Protein AF-A0A840A706-F1 (afdb_monomer_lite)

Organism: NCBI:txid455361

Radius of gyration: 23.24 Å; chains: 1; bounding box: 45×51×56 Å

Sequence (192 aa):
MRRLILDRPPGPARFWLGEAPFRLDAPVAGTLALHLSRPAPLSTLVVGAARLPGALLRAGWVECAASGPVALRAEGAPIALSLDQHGRPALRAWDMPPEPPWQAARILGHGAVVALGAGGARPMLRLAAGEAAWVTLPYLDTLPEPRLRALRGPLPRAALRWGPPHAPAAQGPGPATLWLRAGLACEVVWEG

pLDDT: mean 76.85, std 16.89, range [33.25, 97.0]

Secondary structure (DSSP, 8-state):
-PEEEEEE---S-EEEE-SSPEEE----EEEEEEEESS--TT-EEEETTEEEEGGG--SEEEEEEEESSEEEEEESS-EEEEB-TTSSBPEEEEEPPS--S-------STT-EEEPPSSS---EEEE-TT-EEEEEEEEESS-----EEEEESSPPEEEEEESSTTS----SSEEEEEEEE-SS-EEEEE--

Foldseek 3Di:
DWAWPDFFAFDPDKDKFAADWDWDPDQAAWKKKFAFQAQQQQKWKDKPPDIRHSVQRGGGIGMDTHHDTIIIHIPRGITITGHGPVRHTGMIHIHDDPPPQDPQPADDDAAEEAEREDDQDKHKDKAAAFGKYKYWYPWDQDDDDWAKDWPDDDAWDKDKFADDPPDDGDDGTHTIMMMTTHNHITMMITDD

Structure (mmCIF, N/CA/C/O backbone):
data_AF-A0A840A706-F1
#
_entry.id   AF-A0A840A706-F1
#
loop_
_atom_site.group_PDB
_atom_site.id
_atom_site.type_symbol
_atom_site.label_atom_id
_atom_site.label_alt_id
_atom_site.label_comp_id
_atom_site.label_asym_id
_atom_site.label_entity_id
_atom_site.label_seq_id
_atom_site.pdbx_PDB_ins_code
_atom_site.Cartn_x
_atom_site.Cartn_y
_atom_site.Cartn_z
_atom_site.occupancy
_atom_site.B_iso_or_equiv
_atom_site.auth_seq_id
_atom_site.auth_comp_id
_atom_site.auth_asym_id
_atom_site.auth_atom_id
_atom_site.pdbx_PDB_model_num
ATOM 1 N N . MET A 1 1 ? -9.766 8.266 -7.014 1.00 57.25 1 MET A N 1
ATOM 2 C CA . MET A 1 1 ? -9.513 7.553 -8.287 1.00 57.25 1 MET A CA 1
ATOM 3 C C . MET A 1 1 ? -8.004 7.421 -8.447 1.00 57.25 1 MET A C 1
ATOM 5 O O . MET A 1 1 ? -7.342 8.441 -8.337 1.00 57.25 1 MET A O 1
ATOM 9 N N . ARG A 1 2 ? -7.454 6.204 -8.590 1.00 75.50 2 ARG A N 1
ATOM 10 C CA . ARG A 1 2 ? -5.999 5.986 -8.758 1.00 75.50 2 ARG A CA 1
ATOM 11 C C . ARG A 1 2 ? -5.568 6.459 -10.149 1.00 75.50 2 ARG A C 1
ATOM 13 O O . ARG A 1 2 ? -6.239 6.118 -11.122 1.00 75.50 2 ARG A O 1
ATOM 20 N N . ARG A 1 3 ? -4.487 7.236 -10.252 1.00 83.62 3 ARG A N 1
ATOM 21 C CA . ARG A 1 3 ? -3.968 7.730 -11.538 1.00 83.62 3 ARG A CA 1
ATOM 22 C C . ARG A 1 3 ? -2.801 6.851 -11.962 1.00 83.62 3 ARG A C 1
ATOM 24 O O . ARG A 1 3 ? -1.822 6.748 -11.236 1.00 83.62 3 ARG A O 1
ATOM 31 N N . LEU A 1 4 ? -2.891 6.230 -13.134 1.00 87.75 4 LEU A N 1
ATOM 32 C CA . LEU A 1 4 ? -1.756 5.519 -13.724 1.00 87.75 4 LEU A CA 1
ATOM 33 C C . LEU A 1 4 ? -0.676 6.546 -14.096 1.00 87.75 4 LEU A C 1
ATOM 35 O O . LEU A 1 4 ? -0.958 7.490 -14.835 1.00 87.75 4 LEU A O 1
ATOM 39 N N . ILE A 1 5 ? 0.527 6.383 -13.553 1.00 89.00 5 ILE A N 1
ATOM 40 C CA . ILE A 1 5 ? 1.666 7.295 -13.769 1.00 89.00 5 ILE A CA 1
ATOM 41 C C . ILE A 1 5 ? 2.812 6.638 -14.528 1.00 89.00 5 ILE A C 1
ATOM 43 O O . ILE A 1 5 ? 3.637 7.333 -15.113 1.00 89.00 5 ILE A O 1
ATOM 47 N N . LEU A 1 6 ? 2.854 5.308 -14.548 1.00 89.19 6 LEU A N 1
ATOM 48 C CA . LEU A 1 6 ? 3.817 4.546 -15.324 1.00 89.19 6 LEU A CA 1
ATOM 49 C C . LEU A 1 6 ? 3.156 3.265 -15.818 1.00 89.19 6 LEU A C 1
ATOM 51 O O . LEU A 1 6 ? 2.583 2.523 -15.024 1.00 89.19 6 LEU A O 1
ATOM 55 N N . ASP A 1 7 ? 3.275 2.993 -17.112 1.00 93.69 7 ASP A N 1
ATOM 56 C CA . ASP A 1 7 ? 2.879 1.726 -17.723 1.00 93.69 7 ASP A CA 1
ATOM 57 C C . ASP A 1 7 ? 4.039 1.208 -18.571 1.00 93.69 7 ASP A C 1
ATOM 59 O O . ASP A 1 7 ? 4.479 1.861 -19.517 1.00 93.69 7 ASP A O 1
ATOM 63 N N . ARG A 1 8 ? 4.570 0.048 -18.189 1.00 94.50 8 ARG A N 1
ATOM 64 C CA . ARG A 1 8 ? 5.580 -0.708 -18.930 1.00 94.50 8 ARG A CA 1
ATOM 65 C C . ARG A 1 8 ? 4.955 -2.049 -19.306 1.00 94.50 8 ARG A C 1
ATOM 67 O O . ARG A 1 8 ? 4.904 -2.945 -18.455 1.00 94.50 8 ARG A O 1
ATOM 74 N N . PRO A 1 9 ? 4.441 -2.193 -20.538 1.00 95.56 9 PRO A N 1
ATOM 75 C CA . PRO A 1 9 ? 3.732 -3.397 -20.942 1.00 95.56 9 PRO A CA 1
ATOM 76 C C . PRO A 1 9 ? 4.683 -4.604 -21.024 1.00 95.56 9 PRO A C 1
ATOM 78 O O . PRO A 1 9 ? 5.866 -4.437 -21.332 1.00 95.56 9 PRO A O 1
ATOM 81 N N . PRO A 1 10 ? 4.186 -5.827 -20.769 1.00 96.25 10 PRO A N 1
ATOM 82 C CA . PRO A 1 10 ? 4.990 -7.035 -20.871 1.00 96.25 10 PRO A CA 1
ATOM 83 C C . PRO A 1 10 ? 5.323 -7.358 -22.329 1.00 96.25 10 PRO A C 1
ATOM 85 O O . PRO A 1 10 ? 4.447 -7.422 -23.188 1.00 96.25 10 PRO A O 1
ATOM 88 N N . GLY A 1 11 ? 6.603 -7.596 -22.585 1.00 92.88 11 GLY A N 1
ATOM 89 C CA . GLY A 1 11 ? 7.143 -8.164 -23.811 1.00 92.88 11 GLY A CA 1
ATOM 90 C C . GLY A 1 11 ? 7.497 -9.652 -23.658 1.00 92.88 11 GLY A C 1
ATOM 91 O O . GLY A 1 11 ? 7.197 -10.277 -22.637 1.00 92.88 11 GLY A O 1
ATOM 92 N N . PRO A 1 12 ? 8.147 -10.247 -24.674 1.00 90.44 12 PRO A N 1
ATOM 93 C CA . PRO A 1 12 ? 8.453 -11.680 -24.696 1.00 90.44 12 PRO A CA 1
ATOM 94 C C . PRO A 1 12 ? 9.612 -12.078 -23.766 1.00 90.44 12 PRO A C 1
ATOM 96 O O . PRO A 1 12 ? 9.726 -13.243 -23.379 1.00 90.44 12 PRO A O 1
ATOM 99 N N . ALA A 1 13 ? 10.482 -11.128 -23.413 1.00 94.00 13 ALA A N 1
ATOM 100 C CA . ALA A 1 13 ? 11.655 -11.372 -22.583 1.00 94.00 13 ALA A CA 1
ATOM 101 C C . ALA A 1 13 ? 11.296 -11.507 -21.093 1.00 94.00 13 ALA A C 1
ATOM 103 O O . ALA A 1 13 ? 10.274 -11.003 -20.620 1.00 94.00 13 ALA A O 1
ATOM 104 N N . ARG A 1 14 ? 12.147 -12.212 -20.338 1.00 94.88 14 ARG A N 1
ATOM 105 C CA . ARG A 1 14 ? 11.922 -12.533 -18.921 1.00 94.88 14 ARG A CA 1
ATOM 106 C C . ARG A 1 14 ? 13.167 -12.265 -18.090 1.00 94.88 14 ARG A C 1
ATOM 108 O O . ARG A 1 14 ? 14.284 -12.448 -18.563 1.00 94.88 14 ARG A O 1
ATOM 115 N N . PHE A 1 15 ? 12.948 -11.905 -16.833 1.00 94.06 15 PHE A N 1
ATOM 116 C CA . PHE A 1 15 ? 13.979 -11.708 -15.826 1.00 94.06 15 PHE A CA 1
ATOM 117 C C . PHE A 1 15 ? 13.696 -12.571 -14.599 1.00 94.06 15 PHE A C 1
ATOM 119 O O . PHE A 1 15 ? 12.569 -12.617 -14.102 1.00 94.06 15 PHE A O 1
ATOM 126 N N . TRP A 1 16 ? 14.729 -13.256 -14.114 1.00 96.12 16 TRP A N 1
ATOM 127 C CA . TRP A 1 16 ? 14.658 -14.084 -12.916 1.00 96.12 16 TRP A CA 1
ATOM 128 C C . TRP A 1 16 ? 15.045 -13.262 -11.698 1.00 96.12 16 TRP A C 1
ATOM 130 O O . TRP A 1 16 ? 16.216 -12.961 -11.480 1.00 96.12 16 TRP A O 1
ATOM 140 N N . LEU A 1 17 ? 14.045 -12.917 -10.896 1.00 95.31 17 LEU A N 1
ATOM 141 C CA . LEU A 1 17 ? 14.241 -12.275 -9.610 1.00 95.31 17 LEU A CA 1
ATOM 142 C C . LEU A 1 17 ? 14.611 -13.341 -8.573 1.00 95.31 17 LEU A C 1
ATOM 144 O O . LEU A 1 17 ? 13.841 -14.277 -8.356 1.00 95.31 17 LEU A O 1
ATOM 148 N N . GLY A 1 18 ? 15.776 -13.196 -7.945 1.00 92.25 18 GLY A N 1
ATOM 149 C CA . GLY A 1 18 ? 16.237 -14.035 -6.834 1.00 92.25 18 GLY A CA 1
ATOM 150 C C . GLY A 1 18 ? 16.215 -13.292 -5.497 1.00 92.25 18 GLY A C 1
ATOM 151 O O . GLY A 1 18 ? 15.545 -12.268 -5.360 1.00 92.25 18 GLY A O 1
ATOM 152 N N . GLU A 1 19 ? 16.980 -13.785 -4.522 1.00 89.56 19 GLU A N 1
ATOM 153 C CA . GLU A 1 19 ? 17.050 -13.188 -3.177 1.00 89.56 19 GLU A CA 1
ATOM 154 C C . GLU A 1 19 ? 17.819 -11.862 -3.133 1.00 89.56 19 GLU A C 1
ATOM 156 O O . GLU A 1 19 ? 17.599 -11.044 -2.237 1.00 89.56 19 GLU A O 1
ATOM 161 N N . ALA A 1 20 ? 18.697 -11.627 -4.113 1.00 89.19 20 ALA A N 1
ATOM 162 C CA . ALA A 1 20 ? 19.424 -10.373 -4.235 1.00 89.19 20 ALA A CA 1
ATOM 163 C C . ALA A 1 20 ? 18.454 -9.213 -4.543 1.00 89.19 20 ALA A C 1
ATOM 165 O O . ALA A 1 20 ? 17.653 -9.320 -5.478 1.00 89.19 20 ALA A O 1
ATOM 166 N N . PRO A 1 21 ? 18.519 -8.097 -3.793 1.00 89.25 21 PRO A N 1
ATOM 167 C CA . PRO A 1 21 ? 17.615 -6.976 -3.991 1.00 89.25 21 PRO A CA 1
ATOM 168 C C . PRO A 1 21 ? 17.866 -6.295 -5.340 1.00 89.25 21 PRO A C 1
ATOM 170 O O . PRO A 1 21 ? 18.952 -5.786 -5.613 1.00 89.25 21 PRO A O 1
ATOM 173 N N . PHE A 1 22 ? 16.827 -6.233 -6.164 1.00 90.00 22 PHE A N 1
ATOM 174 C CA . PHE A 1 22 ? 16.798 -5.509 -7.427 1.00 90.00 22 PHE A CA 1
ATOM 175 C C . PHE A 1 22 ? 16.067 -4.178 -7.240 1.00 90.00 22 PHE A C 1
ATOM 177 O O . PHE A 1 22 ? 14.895 -4.155 -6.867 1.00 90.00 22 PHE A O 1
ATOM 184 N N . ARG A 1 23 ? 16.734 -3.050 -7.500 1.00 89.81 23 ARG A N 1
ATOM 185 C CA . ARG A 1 23 ? 16.091 -1.732 -7.416 1.00 89.81 23 ARG A CA 1
ATOM 186 C C . ARG A 1 23 ? 15.211 -1.496 -8.637 1.00 89.81 23 ARG A C 1
ATOM 188 O O . ARG A 1 23 ? 15.690 -1.526 -9.766 1.00 89.81 23 ARG A O 1
ATOM 195 N N . LEU A 1 24 ? 13.934 -1.222 -8.400 1.00 85.12 24 LEU A N 1
ATOM 196 C CA . LEU A 1 24 ? 13.039 -0.725 -9.431 1.00 85.12 24 LEU A CA 1
ATOM 197 C C . LEU A 1 24 ? 13.247 0.770 -9.612 1.00 85.12 24 LEU A C 1
ATOM 199 O O . LEU A 1 24 ? 13.059 1.558 -8.687 1.00 85.12 24 LEU A O 1
ATOM 203 N N . ASP A 1 25 ? 13.546 1.151 -10.843 1.00 81.69 25 ASP A N 1
ATOM 204 C CA . ASP A 1 25 ? 13.430 2.531 -11.284 1.00 81.69 25 ASP A CA 1
ATOM 205 C C . ASP A 1 25 ? 11.961 2.824 -11.624 1.00 81.69 25 ASP A C 1
ATOM 207 O O . ASP A 1 25 ? 11.511 2.612 -12.757 1.00 81.69 25 ASP A O 1
ATOM 211 N N . ALA A 1 26 ? 11.181 3.189 -10.607 1.00 71.62 26 ALA A N 1
ATOM 212 C CA . ALA A 1 26 ? 9.786 3.589 -10.738 1.00 71.62 26 ALA A CA 1
ATOM 213 C C . ALA A 1 26 ? 9.447 4.676 -9.700 1.00 71.62 26 ALA A C 1
ATOM 215 O O . ALA A 1 26 ? 9.747 4.495 -8.517 1.00 71.62 26 ALA A O 1
ATOM 216 N N . PRO A 1 27 ? 8.795 5.781 -10.101 1.00 67.62 27 PRO A N 1
ATOM 217 C CA . PRO A 1 27 ? 8.236 6.738 -9.157 1.00 67.62 27 PRO A CA 1
ATOM 218 C C . PRO A 1 27 ? 6.969 6.116 -8.560 1.00 67.62 27 PRO A C 1
ATOM 220 O O . PRO A 1 27 ? 5.949 6.043 -9.239 1.00 67.62 27 PRO A O 1
ATOM 223 N N . VAL A 1 28 ? 7.029 5.590 -7.333 1.00 63.22 28 VAL A N 1
ATOM 224 C CA . VAL A 1 28 ? 5.869 4.929 -6.712 1.00 63.22 28 VAL A CA 1
ATOM 225 C C . VAL A 1 28 ? 5.421 5.663 -5.453 1.00 63.22 28 VAL A C 1
ATOM 227 O O . VAL A 1 28 ? 6.169 5.779 -4.482 1.00 63.22 28 VAL A O 1
ATOM 230 N N . ALA A 1 29 ? 4.168 6.109 -5.460 1.00 62.59 29 ALA A N 1
ATOM 231 C CA . ALA A 1 29 ? 3.477 6.695 -4.317 1.00 62.59 29 ALA A CA 1
ATOM 232 C C . ALA A 1 29 ? 2.091 6.046 -4.166 1.00 62.59 29 ALA A C 1
ATOM 234 O O . ALA A 1 29 ? 1.053 6.683 -4.320 1.00 62.59 29 ALA A O 1
ATOM 235 N N . GLY A 1 30 ? 2.055 4.731 -3.919 1.00 77.94 30 GLY A N 1
ATOM 236 C CA . GLY A 1 30 ? 0.785 4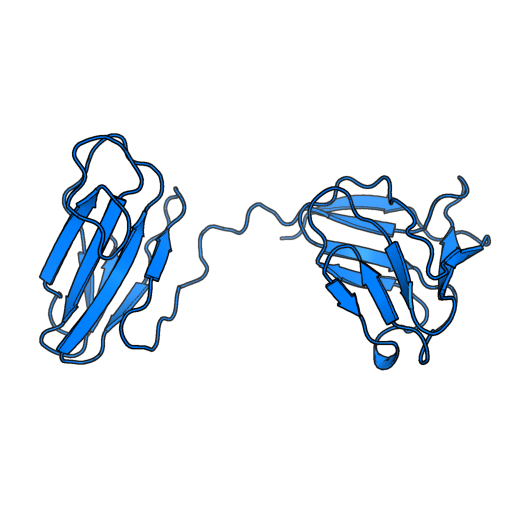.035 -3.745 1.00 77.94 30 GLY A CA 1
ATOM 237 C C . GLY A 1 30 ? 0.802 2.566 -4.125 1.00 77.94 30 GLY A C 1
ATOM 238 O O . GLY A 1 30 ? 1.091 1.695 -3.306 1.00 77.94 30 GLY A O 1
ATOM 239 N N . THR A 1 31 ? 0.394 2.276 -5.360 1.00 87.50 31 THR A N 1
ATOM 240 C CA . THR A 1 31 ? 0.185 0.906 -5.840 1.00 87.50 31 THR A CA 1
ATOM 241 C C . THR A 1 31 ? 1.081 0.622 -7.034 1.00 87.50 31 THR A C 1
ATOM 243 O O . THR A 1 31 ? 1.179 1.420 -7.963 1.00 87.50 31 THR A O 1
ATOM 246 N N . LEU A 1 32 ? 1.702 -0.549 -7.022 1.00 90.06 32 LEU A N 1
ATOM 247 C CA . LEU A 1 32 ? 2.508 -1.094 -8.102 1.00 90.06 32 LEU A CA 1
ATOM 248 C C . LEU A 1 32 ? 1.904 -2.438 -8.521 1.00 90.06 32 LEU A C 1
ATOM 250 O O . LEU A 1 32 ? 1.509 -3.223 -7.668 1.00 90.06 32 LEU A O 1
ATOM 254 N N . ALA A 1 33 ? 1.871 -2.740 -9.812 1.00 93.00 33 ALA A N 1
ATOM 255 C CA . ALA A 1 33 ? 1.658 -4.089 -10.312 1.00 93.00 33 ALA A CA 1
ATOM 256 C C . ALA A 1 33 ? 2.886 -4.552 -11.081 1.00 93.00 33 ALA A C 1
ATOM 258 O O . ALA A 1 33 ? 3.417 -3.812 -11.907 1.00 93.00 33 ALA A O 1
ATOM 259 N N . LEU A 1 34 ? 3.305 -5.789 -10.841 1.00 94.12 34 LEU A N 1
ATOM 260 C CA . LEU A 1 34 ? 4.367 -6.455 -11.587 1.00 94.12 34 LEU A CA 1
ATOM 261 C C . LEU A 1 34 ? 3.762 -7.560 -12.438 1.00 94.12 34 LEU A C 1
ATOM 263 O O . LEU A 1 34 ? 2.876 -8.280 -11.976 1.00 94.12 34 LEU A O 1
ATOM 267 N N . HIS A 1 35 ? 4.234 -7.705 -13.674 1.00 97.00 35 HIS A N 1
ATOM 268 C CA . HIS A 1 35 ? 3.765 -8.781 -14.536 1.00 97.00 35 HIS A CA 1
ATOM 269 C C . HIS A 1 35 ? 4.628 -10.033 -14.366 1.00 97.00 35 HIS A C 1
ATOM 271 O O . HIS A 1 35 ? 5.801 -10.069 -14.752 1.00 97.00 35 HIS A O 1
ATOM 277 N N . LEU A 1 36 ? 4.036 -11.090 -13.822 1.00 96.31 36 LEU A N 1
ATOM 278 C CA . LEU A 1 36 ? 4.663 -12.396 -13.692 1.00 96.31 36 LEU A CA 1
ATOM 279 C C . LEU A 1 36 ? 4.417 -13.200 -14.967 1.00 96.31 36 LEU A C 1
ATOM 281 O O . LEU A 1 36 ? 3.281 -13.408 -15.388 1.00 96.31 36 LEU A O 1
ATOM 285 N N . SER A 1 37 ? 5.495 -13.700 -15.570 1.00 94.56 37 SER A N 1
ATOM 286 C CA . SER A 1 37 ? 5.407 -14.523 -16.787 1.00 94.56 37 SER A CA 1
ATOM 287 C C . SER A 1 37 ? 4.867 -15.933 -16.520 1.00 94.56 37 SER A C 1
ATOM 289 O O . SER A 1 37 ? 4.417 -16.609 -17.444 1.00 94.56 37 SER A O 1
ATOM 291 N N . ARG A 1 38 ? 4.916 -16.388 -15.262 1.00 93.31 38 ARG A N 1
ATOM 292 C CA . ARG A 1 38 ? 4.368 -17.667 -14.797 1.00 93.31 38 ARG A CA 1
ATOM 293 C C . ARG A 1 38 ? 4.006 -17.590 -13.308 1.00 93.31 38 ARG A C 1
ATOM 295 O O . ARG A 1 38 ? 4.549 -16.725 -12.618 1.00 93.31 38 ARG A O 1
ATOM 302 N N . PRO A 1 39 ? 3.154 -18.492 -12.794 1.00 92.44 39 PRO A N 1
ATOM 303 C CA . PRO A 1 39 ? 2.859 -18.556 -11.367 1.00 92.44 39 PRO A CA 1
ATOM 304 C C . PRO A 1 39 ? 4.107 -18.910 -10.544 1.00 92.44 39 PRO A C 1
ATOM 306 O O . PRO A 1 39 ? 4.987 -19.627 -11.025 1.00 92.44 39 PRO A O 1
ATOM 309 N N . ALA A 1 40 ? 4.162 -18.449 -9.295 1.00 93.12 40 ALA A N 1
ATOM 310 C CA . ALA A 1 40 ? 5.263 -18.704 -8.364 1.00 93.12 40 ALA A CA 1
ATOM 311 C C . ALA A 1 40 ? 4.746 -19.114 -6.966 1.00 93.12 40 ALA A C 1
ATOM 313 O O . ALA A 1 40 ? 4.956 -18.394 -5.990 1.00 93.12 40 ALA A O 1
ATOM 314 N N . PRO A 1 41 ? 4.067 -20.274 -6.839 1.00 91.62 41 PRO A N 1
ATOM 315 C CA . PRO A 1 41 ? 3.388 -20.675 -5.602 1.00 91.62 41 PRO A CA 1
ATOM 316 C C . PRO A 1 41 ? 4.330 -20.961 -4.425 1.00 91.62 41 PRO A C 1
ATOM 318 O O . PRO A 1 41 ? 3.894 -20.934 -3.279 1.00 91.62 41 PRO A O 1
ATOM 321 N N . LEU A 1 42 ? 5.609 -21.226 -4.704 1.00 91.25 42 LEU A N 1
ATOM 322 C CA . LEU A 1 42 ? 6.631 -21.552 -3.704 1.00 91.25 42 LEU A CA 1
ATOM 323 C C . LEU A 1 42 ? 7.487 -20.345 -3.295 1.00 91.25 42 LEU A C 1
ATOM 325 O O . LEU A 1 42 ? 8.360 -20.473 -2.442 1.00 91.25 42 LEU A O 1
ATOM 329 N N . SER A 1 43 ? 7.268 -19.187 -3.916 1.00 92.69 43 SER A N 1
ATOM 330 C CA . SER A 1 43 ? 8.065 -17.983 -3.686 1.00 92.69 43 SER A CA 1
ATOM 331 C C . SER A 1 43 ? 7.319 -16.996 -2.798 1.00 92.69 43 SER A C 1
ATOM 333 O O . SER A 1 43 ? 6.095 -16.931 -2.822 1.00 92.69 43 SER A O 1
ATOM 335 N N . THR A 1 44 ? 8.048 -16.151 -2.076 1.00 92.81 44 THR A N 1
ATOM 336 C CA . THR A 1 44 ? 7.495 -14.912 -1.510 1.00 92.81 44 THR A CA 1
ATOM 337 C C . THR A 1 44 ? 8.074 -13.730 -2.269 1.00 92.81 44 THR A C 1
ATOM 339 O O . THR A 1 44 ? 9.292 -13.576 -2.335 1.00 92.81 44 THR A O 1
ATOM 342 N N . LEU A 1 45 ? 7.217 -12.891 -2.849 1.00 93.75 45 LEU A N 1
ATOM 343 C CA . LEU A 1 45 ? 7.653 -11.654 -3.489 1.00 93.75 45 LEU A CA 1
ATOM 344 C C . LEU A 1 45 ? 7.740 -10.558 -2.429 1.00 93.75 45 LEU A C 1
ATOM 346 O O . LEU A 1 45 ? 6.742 -10.219 -1.795 1.00 93.75 45 LEU A O 1
ATOM 350 N N . VAL A 1 46 ? 8.926 -9.996 -2.248 1.00 90.94 46 VAL A N 1
ATOM 351 C CA . VAL A 1 46 ? 9.166 -8.880 -1.335 1.00 90.94 46 VAL A CA 1
ATOM 352 C C . VAL A 1 46 ? 9.293 -7.600 -2.149 1.00 90.94 46 VAL A C 1
ATOM 354 O O . VAL A 1 46 ? 10.100 -7.533 -3.076 1.00 90.94 46 VAL A O 1
ATOM 357 N N . VAL A 1 47 ? 8.495 -6.594 -1.796 1.00 88.44 47 VAL A N 1
ATOM 358 C CA . VAL A 1 47 ? 8.416 -5.285 -2.457 1.00 88.44 47 VAL A CA 1
ATOM 359 C C . VAL A 1 47 ? 8.584 -4.207 -1.389 1.00 88.44 47 VAL A C 1
ATOM 361 O O . VAL A 1 47 ? 7.640 -3.867 -0.677 1.00 88.44 47 VAL A O 1
ATOM 364 N N . GLY A 1 48 ? 9.805 -3.699 -1.215 1.00 84.56 48 GLY A N 1
ATOM 365 C CA . GLY A 1 48 ? 10.134 -2.858 -0.061 1.00 84.56 48 GLY A CA 1
ATOM 366 C C . GLY A 1 48 ? 9.850 -3.594 1.256 1.00 84.56 48 GLY A C 1
ATOM 367 O O . GLY A 1 48 ? 10.450 -4.634 1.522 1.00 84.56 48 GLY A O 1
ATOM 368 N N . ALA A 1 49 ? 8.925 -3.068 2.066 1.00 81.12 49 ALA A N 1
ATOM 369 C CA . ALA A 1 49 ? 8.475 -3.698 3.312 1.00 81.12 49 ALA A CA 1
ATOM 370 C C . ALA A 1 49 ? 7.317 -4.702 3.124 1.00 81.12 49 ALA A C 1
ATOM 372 O O . ALA A 1 49 ? 7.030 -5.489 4.027 1.00 81.12 49 ALA A O 1
ATOM 373 N N . ALA A 1 50 ? 6.639 -4.690 1.971 1.00 84.12 50 ALA A N 1
ATOM 374 C CA . ALA A 1 50 ? 5.518 -5.582 1.699 1.00 84.12 50 ALA A CA 1
ATOM 375 C C . ALA A 1 50 ? 6.006 -6.984 1.315 1.00 84.12 50 ALA A C 1
ATOM 377 O O . ALA A 1 50 ? 6.982 -7.145 0.581 1.00 84.12 50 ALA A O 1
ATOM 378 N N . ARG A 1 51 ? 5.293 -8.009 1.790 1.00 89.31 51 ARG A N 1
ATOM 379 C CA . ARG A 1 51 ? 5.558 -9.422 1.491 1.00 89.31 51 ARG A CA 1
ATOM 380 C C . ARG A 1 51 ? 4.295 -10.051 0.915 1.00 89.31 51 ARG A C 1
ATOM 382 O O . ARG A 1 51 ? 3.267 -10.093 1.586 1.00 89.31 51 ARG A O 1
ATOM 389 N N . LEU A 1 52 ? 4.374 -10.533 -0.319 1.00 90.25 52 LEU A N 1
ATOM 390 C CA . LEU A 1 52 ? 3.290 -11.219 -1.011 1.00 90.25 52 LEU A CA 1
ATOM 391 C C . LEU A 1 52 ? 3.554 -12.731 -1.025 1.00 90.25 52 LEU A C 1
ATOM 393 O O . LEU A 1 52 ? 4.537 -13.166 -1.636 1.00 90.25 52 LEU A O 1
ATOM 397 N N . PRO A 1 53 ? 2.701 -13.541 -0.376 1.00 91.44 53 PRO A N 1
ATOM 398 C CA . PRO A 1 53 ? 2.867 -14.987 -0.353 1.00 91.44 53 PRO A CA 1
ATOM 399 C C . PRO A 1 53 ? 2.602 -15.612 -1.728 1.00 91.44 53 PRO A C 1
ATOM 401 O O . PRO A 1 53 ? 1.730 -15.160 -2.474 1.00 91.44 53 PRO A O 1
ATOM 404 N N . GLY A 1 54 ? 3.298 -16.713 -2.021 1.00 80.38 54 GLY A N 1
ATOM 405 C CA . GLY A 1 54 ? 3.243 -17.427 -3.303 1.00 80.38 54 GLY A CA 1
ATOM 406 C C . GLY A 1 54 ? 1.846 -17.836 -3.758 1.00 80.38 54 GLY A C 1
ATOM 407 O O . GLY A 1 54 ? 1.562 -17.828 -4.953 1.00 80.38 54 GLY A O 1
ATOM 408 N N . ALA A 1 55 ? 0.928 -18.089 -2.821 1.00 83.50 55 ALA A N 1
ATOM 409 C CA . ALA A 1 55 ? -0.476 -18.384 -3.121 1.00 83.50 55 ALA A CA 1
ATOM 410 C C . ALA A 1 55 ? -1.181 -17.274 -3.935 1.00 83.50 55 ALA A C 1
ATOM 412 O O . ALA A 1 55 ? -2.146 -17.548 -4.651 1.00 83.50 55 ALA A O 1
ATOM 413 N N . LEU A 1 56 ? -0.691 -16.032 -3.847 1.00 84.50 56 LEU A N 1
ATOM 414 C CA . LEU A 1 56 ? -1.199 -14.876 -4.589 1.00 84.50 56 LEU A CA 1
ATOM 415 C C . LEU A 1 56 ? -0.428 -14.616 -5.895 1.00 84.50 56 LEU A C 1
ATOM 417 O O . LEU A 1 56 ? -0.885 -13.842 -6.735 1.00 84.50 56 LEU A O 1
ATOM 421 N N . LEU A 1 57 ? 0.721 -15.267 -6.100 1.00 90.38 57 LEU A N 1
ATOM 422 C CA . LEU A 1 57 ? 1.609 -15.051 -7.243 1.00 90.38 57 LEU A CA 1
ATOM 423 C C . LEU A 1 57 ? 1.179 -15.898 -8.445 1.00 90.38 57 LEU A C 1
ATOM 425 O O . LEU A 1 57 ? 1.814 -16.894 -8.802 1.00 90.38 57 LEU A O 1
ATOM 429 N N . ARG A 1 58 ? 0.070 -15.507 -9.074 1.00 92.06 58 ARG A N 1
ATOM 430 C CA . ARG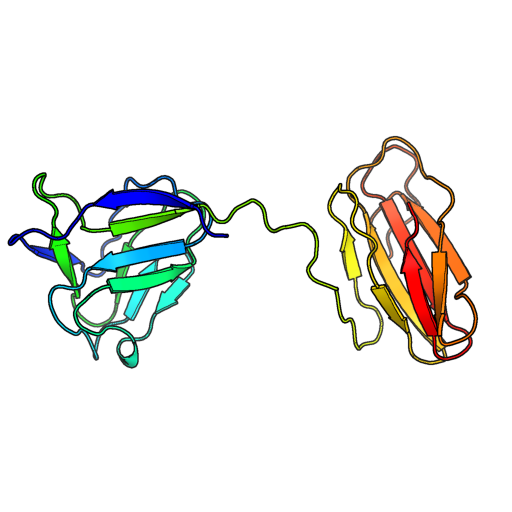 A 1 58 ? -0.401 -16.093 -10.338 1.00 92.06 58 ARG A CA 1
ATOM 431 C C . ARG A 1 58 ? 0.331 -15.473 -11.533 1.00 92.06 58 ARG A C 1
ATOM 433 O O . ARG A 1 58 ? 0.942 -14.416 -11.415 1.00 92.06 58 ARG A O 1
ATOM 440 N N . ALA A 1 59 ? 0.275 -16.137 -12.689 1.00 92.38 59 ALA A N 1
ATOM 441 C CA . ALA A 1 59 ? 0.709 -15.517 -13.940 1.00 92.38 59 ALA A CA 1
ATOM 442 C C . ALA A 1 59 ? -0.166 -14.295 -14.248 1.00 92.38 59 ALA A C 1
ATOM 444 O O . ALA A 1 59 ? -1.380 -14.344 -14.040 1.00 92.38 59 ALA A O 1
ATOM 445 N N . GLY A 1 60 ? 0.446 -13.234 -14.767 1.00 94.19 60 GLY A N 1
ATOM 446 C CA . GLY A 1 60 ? -0.227 -11.972 -15.050 1.00 94.19 60 GLY A CA 1
ATOM 447 C C . GLY A 1 60 ? 0.175 -10.852 -14.096 1.00 94.19 60 GLY A C 1
ATOM 448 O O . GLY A 1 60 ? 1.240 -10.877 -13.480 1.00 94.19 60 GLY A O 1
ATOM 449 N N . TRP A 1 61 ? -0.679 -9.835 -14.006 1.00 94.44 61 TRP A N 1
ATOM 450 C CA . TRP A 1 61 ? -0.460 -8.678 -13.145 1.00 94.44 61 TRP A CA 1
ATOM 451 C C . TRP A 1 61 ? -0.717 -9.019 -11.678 1.00 94.44 61 TRP A C 1
ATOM 453 O O . TRP A 1 61 ? -1.812 -9.443 -11.316 1.00 94.44 61 TRP A O 1
ATOM 463 N N . VAL A 1 62 ? 0.287 -8.786 -10.837 1.00 92.69 62 VAL A N 1
ATOM 464 C CA . VAL A 1 62 ? 0.198 -8.923 -9.382 1.00 92.69 62 VAL A CA 1
ATOM 465 C C . VAL A 1 62 ? 0.360 -7.550 -8.752 1.00 92.69 62 VAL A C 1
ATOM 467 O O . VAL A 1 62 ? 1.420 -6.937 -8.874 1.00 92.69 62 VAL A O 1
ATOM 470 N N . GLU A 1 63 ? -0.690 -7.075 -8.087 1.00 90.56 63 GLU A N 1
ATOM 471 C CA . GLU A 1 63 ? -0.703 -5.790 -7.386 1.00 90.56 63 GLU A CA 1
ATOM 472 C C . GLU A 1 63 ? -0.062 -5.876 -5.995 1.00 90.56 63 GLU A C 1
ATOM 474 O O . GLU A 1 63 ? -0.208 -6.857 -5.267 1.00 90.56 63 GLU A O 1
ATOM 479 N N . CYS A 1 64 ? 0.623 -4.805 -5.610 1.00 86.44 64 CYS A N 1
ATOM 480 C CA . CYS A 1 64 ? 1.260 -4.614 -4.317 1.00 86.44 64 CYS A CA 1
ATOM 481 C C . CYS A 1 64 ? 1.237 -3.136 -3.914 1.00 86.44 64 CYS A C 1
ATOM 483 O O . CYS A 1 64 ? 1.264 -2.233 -4.754 1.00 86.44 64 CYS A O 1
ATOM 485 N N . ALA A 1 65 ? 1.198 -2.885 -2.607 1.00 82.44 65 ALA A N 1
ATOM 486 C CA . ALA A 1 65 ? 1.426 -1.552 -2.070 1.00 82.44 65 ALA A CA 1
ATOM 487 C C . ALA A 1 65 ? 2.928 -1.248 -2.088 1.00 82.44 65 ALA A C 1
ATOM 489 O O . ALA A 1 65 ? 3.739 -2.095 -1.710 1.00 82.44 65 ALA A O 1
ATOM 490 N N . ALA A 1 66 ? 3.291 -0.044 -2.517 1.00 76.62 66 ALA A N 1
ATOM 491 C CA . ALA A 1 66 ? 4.672 0.401 -2.571 1.00 76.62 66 ALA A CA 1
ATOM 492 C C . ALA A 1 66 ? 4.759 1.926 -2.421 1.00 76.62 66 ALA A C 1
ATOM 494 O O . ALA A 1 66 ? 3.986 2.675 -3.021 1.00 76.62 66 ALA A O 1
ATOM 495 N N . SER A 1 67 ? 5.719 2.387 -1.623 1.00 69.81 67 SER A N 1
ATOM 496 C CA . SER A 1 67 ? 5.970 3.806 -1.364 1.00 69.81 67 SER A CA 1
ATOM 497 C C . SER A 1 67 ? 7.465 4.101 -1.438 1.00 69.81 67 SER A C 1
ATOM 499 O O . SER A 1 67 ? 8.250 3.443 -0.751 1.00 69.81 67 SER A O 1
ATOM 501 N N . GLY A 1 68 ? 7.849 5.112 -2.217 1.00 67.38 68 GLY A N 1
ATOM 502 C CA . GLY A 1 68 ? 9.241 5.539 -2.360 1.00 67.38 68 GLY A CA 1
ATOM 503 C C . GLY A 1 68 ? 10.064 4.639 -3.295 1.00 67.38 68 GLY A C 1
ATOM 504 O O . GLY A 1 68 ? 9.491 3.901 -4.096 1.00 67.38 68 GLY A O 1
ATOM 505 N N . PRO A 1 69 ? 11.409 4.705 -3.237 1.00 67.56 69 PRO A N 1
ATOM 506 C CA . PRO A 1 69 ? 12.275 3.837 -4.032 1.00 67.56 69 PRO A CA 1
ATOM 507 C C . PRO A 1 69 ? 12.099 2.374 -3.610 1.00 67.56 69 PRO A C 1
ATOM 509 O O . PRO A 1 69 ? 12.328 2.007 -2.456 1.00 67.56 69 PRO A O 1
ATOM 512 N N . VAL A 1 70 ? 11.697 1.525 -4.555 1.00 81.19 70 VAL A N 1
ATOM 513 C CA . VAL A 1 70 ? 11.307 0.138 -4.277 1.00 81.19 70 VAL A CA 1
ATOM 514 C C . VAL A 1 70 ? 12.436 -0.821 -4.632 1.00 81.19 70 VAL A C 1
ATOM 516 O O . VAL A 1 70 ? 12.937 -0.825 -5.756 1.00 81.19 70 VAL A O 1
ATOM 519 N N . ALA A 1 71 ? 12.802 -1.689 -3.692 1.00 88.06 71 ALA A N 1
ATOM 520 C CA . ALA A 1 71 ? 13.605 -2.873 -3.976 1.00 88.06 71 ALA A CA 1
ATOM 521 C C . ALA A 1 71 ? 12.703 -4.110 -4.048 1.00 88.06 71 ALA A C 1
ATOM 523 O O . ALA A 1 71 ? 11.806 -4.282 -3.220 1.00 88.06 71 ALA A O 1
ATOM 524 N N . LEU A 1 72 ? 12.962 -4.967 -5.029 1.00 90.75 72 LEU A N 1
ATOM 525 C CA . LEU A 1 72 ? 12.320 -6.260 -5.204 1.00 90.75 72 LEU A CA 1
ATOM 526 C C . LEU A 1 72 ? 13.277 -7.380 -4.835 1.00 90.75 72 LEU A C 1
ATOM 528 O O . LEU A 1 72 ? 14.453 -7.321 -5.184 1.00 90.75 72 LEU A O 1
ATOM 532 N N . ARG A 1 73 ? 12.763 -8.441 -4.226 1.00 92.56 73 ARG A N 1
ATOM 533 C CA . ARG A 1 73 ? 13.446 -9.738 -4.179 1.00 92.56 73 ARG A CA 1
ATOM 534 C C . ARG A 1 73 ? 12.443 -10.872 -4.063 1.00 92.56 73 ARG A C 1
ATOM 536 O O . ARG A 1 73 ? 11.326 -10.675 -3.589 1.00 92.56 73 ARG A O 1
ATOM 543 N N . ALA A 1 74 ? 12.846 -12.047 -4.510 1.00 92.25 74 ALA A N 1
ATOM 544 C CA . ALA A 1 74 ? 12.113 -13.283 -4.318 1.00 92.25 74 ALA A CA 1
ATOM 545 C C . ALA A 1 74 ? 12.772 -14.067 -3.187 1.00 92.25 74 ALA A C 1
ATOM 547 O O . ALA A 1 74 ? 13.977 -14.279 -3.226 1.00 92.25 74 ALA A O 1
ATOM 548 N N . GLU A 1 75 ? 11.999 -14.502 -2.203 1.00 91.50 75 GLU A N 1
ATOM 549 C CA . GLU A 1 75 ? 12.466 -15.412 -1.157 1.00 91.50 75 GLU A CA 1
ATOM 550 C C . GLU A 1 75 ? 11.938 -16.829 -1.406 1.00 91.50 75 GLU A C 1
ATOM 552 O O . GLU A 1 75 ? 10.825 -17.009 -1.916 1.00 91.50 75 GLU A O 1
ATOM 557 N N . GLY A 1 76 ? 12.726 -17.837 -1.029 1.00 92.25 76 GLY A N 1
ATOM 558 C CA . GLY A 1 76 ? 12.369 -19.256 -1.126 1.00 92.25 76 GLY A CA 1
ATOM 559 C C . GLY A 1 76 ? 12.610 -19.862 -2.511 1.00 92.25 76 GLY A C 1
ATOM 560 O O . GLY A 1 76 ? 13.283 -20.881 -2.625 1.00 92.25 76 GLY A O 1
ATOM 561 N N . ALA A 1 77 ? 12.111 -19.230 -3.575 1.00 90.44 77 ALA A N 1
ATOM 562 C CA . ALA A 1 77 ? 12.366 -19.656 -4.953 1.00 90.44 77 ALA A CA 1
ATOM 563 C C . ALA A 1 77 ? 12.362 -18.465 -5.931 1.00 90.44 77 ALA A C 1
ATOM 565 O O . ALA A 1 77 ? 11.611 -17.510 -5.708 1.00 90.44 77 ALA A O 1
ATOM 566 N N . PRO A 1 78 ? 13.127 -18.509 -7.041 1.00 94.69 78 PRO A N 1
ATOM 567 C CA . PRO A 1 78 ? 13.155 -17.421 -8.018 1.00 94.69 78 PRO A CA 1
ATOM 568 C C . PRO A 1 78 ? 11.804 -17.153 -8.698 1.00 94.69 78 PRO A C 1
ATOM 570 O O . PRO A 1 78 ? 11.093 -18.080 -9.096 1.00 94.69 78 PRO A O 1
ATOM 573 N N . ILE A 1 79 ? 11.487 -15.874 -8.914 1.00 95.38 79 ILE A N 1
ATOM 574 C CA . ILE A 1 79 ? 10.260 -15.412 -9.582 1.00 95.38 79 ILE A CA 1
ATOM 575 C C . ILE A 1 79 ? 10.582 -14.943 -11.003 1.00 95.38 79 ILE A C 1
ATOM 577 O O . ILE A 1 79 ? 11.538 -14.204 -11.226 1.00 95.38 79 ILE A O 1
ATOM 581 N N . ALA A 1 80 ? 9.758 -15.342 -11.975 1.00 95.75 80 ALA A N 1
ATOM 582 C CA . ALA A 1 80 ? 9.920 -14.958 -13.376 1.00 95.75 80 ALA A CA 1
ATOM 583 C C . ALA A 1 80 ? 9.118 -13.689 -13.705 1.00 95.75 80 ALA A C 1
ATOM 585 O O . ALA A 1 80 ? 7.922 -13.763 -14.014 1.00 95.75 80 ALA A O 1
ATOM 586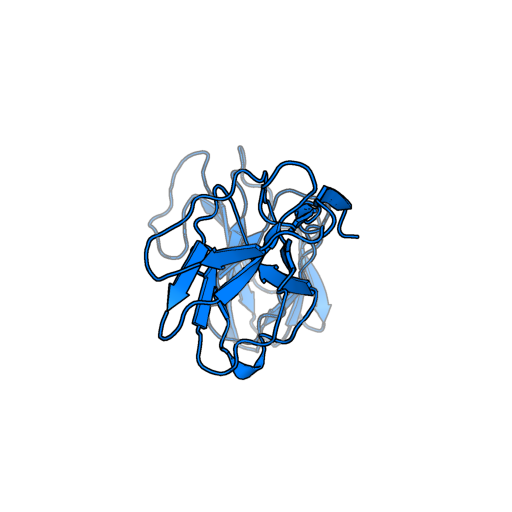 N N . LEU A 1 81 ? 9.767 -12.530 -13.695 1.00 96.12 81 LEU A N 1
ATOM 587 C CA . LEU A 1 81 ? 9.159 -11.278 -14.136 1.00 96.12 81 LEU A CA 1
ATOM 588 C C . LEU A 1 81 ? 9.204 -11.173 -15.661 1.00 96.12 81 LEU A C 1
ATOM 590 O O . LEU A 1 81 ? 10.159 -11.611 -16.301 1.00 96.12 81 LEU A O 1
ATOM 594 N N . SER A 1 82 ? 8.162 -10.597 -16.249 1.00 96.81 82 SER A N 1
ATOM 595 C CA . SER A 1 82 ? 8.196 -10.205 -17.662 1.00 96.81 82 SER A CA 1
ATOM 596 C C . SER A 1 82 ? 8.982 -8.907 -17.806 1.00 96.81 82 SER A C 1
ATOM 598 O O . SER A 1 82 ? 8.973 -8.074 -16.899 1.00 96.81 82 SER A O 1
ATOM 600 N N . LEU A 1 83 ? 9.661 -8.739 -18.934 1.00 95.88 83 LEU A N 1
ATOM 601 C CA . LEU A 1 83 ? 10.370 -7.512 -19.282 1.00 95.88 83 LEU A CA 1
ATOM 602 C C . LEU A 1 83 ? 9.607 -6.749 -20.364 1.00 95.88 83 LEU A C 1
ATOM 604 O O . LEU A 1 83 ? 8.934 -7.366 -21.182 1.00 95.88 83 LEU A O 1
ATOM 608 N N . ASP A 1 84 ? 9.722 -5.427 -20.378 1.00 94.38 84 ASP A N 1
ATOM 609 C CA . ASP A 1 84 ? 9.264 -4.570 -21.466 1.00 94.38 84 ASP A CA 1
ATOM 610 C C . ASP A 1 84 ? 10.205 -4.655 -22.683 1.00 94.38 84 ASP A C 1
ATOM 612 O O . ASP A 1 84 ? 11.236 -5.335 -22.673 1.00 94.38 84 ASP A O 1
ATOM 616 N N . GLN A 1 85 ? 9.865 -3.934 -23.751 1.00 93.25 85 GLN A N 1
ATOM 617 C CA . GLN A 1 85 ? 10.669 -3.871 -24.980 1.00 93.25 85 GLN A CA 1
ATOM 618 C C . GLN A 1 85 ? 12.085 -3.292 -24.784 1.00 93.25 85 GLN A C 1
ATOM 620 O O . GLN A 1 85 ? 12.925 -3.403 -25.671 1.00 93.25 85 GLN A O 1
ATOM 625 N N . HIS A 1 86 ? 12.353 -2.661 -23.640 1.00 92.25 86 HIS A N 1
ATOM 626 C CA . HIS A 1 86 ? 13.638 -2.067 -23.286 1.00 92.25 86 HIS A CA 1
ATOM 627 C C . HIS A 1 86 ? 14.417 -2.922 -22.276 1.00 92.25 86 HIS A C 1
ATOM 629 O O . HIS A 1 86 ? 15.406 -2.451 -21.716 1.00 92.25 86 HIS A O 1
ATOM 635 N N . GLY A 1 87 ? 13.975 -4.156 -22.009 1.00 91.88 87 GLY A N 1
ATOM 636 C CA . GLY A 1 87 ? 14.634 -5.061 -21.069 1.00 91.88 87 GLY A CA 1
ATOM 637 C C . GLY A 1 87 ? 14.451 -4.675 -19.598 1.00 91.88 87 GLY A C 1
ATOM 638 O O . GLY A 1 87 ? 15.197 -5.151 -18.746 1.00 91.88 87 GLY A O 1
ATOM 639 N N . ARG A 1 88 ? 13.474 -3.819 -19.276 1.00 93.12 88 ARG A N 1
ATOM 640 C CA . ARG A 1 88 ? 13.152 -3.404 -17.901 1.00 93.12 88 ARG A CA 1
ATOM 641 C C . ARG A 1 88 ? 11.949 -4.185 -17.377 1.00 93.12 88 ARG A C 1
ATOM 643 O O . ARG A 1 88 ? 11.113 -4.582 -18.179 1.00 93.12 88 ARG A O 1
ATOM 650 N N . PRO A 1 89 ? 11.805 -4.416 -16.059 1.00 93.38 89 PRO A N 1
ATOM 651 C CA . PRO A 1 89 ? 10.638 -5.119 -15.533 1.00 93.38 89 PRO A CA 1
ATOM 652 C C . PRO A 1 89 ? 9.321 -4.476 -15.977 1.00 93.38 89 PRO A C 1
ATOM 654 O O . PRO A 1 89 ? 9.120 -3.270 -15.802 1.00 93.38 89 PRO A O 1
ATOM 657 N N . ALA A 1 90 ? 8.436 -5.301 -16.535 1.00 94.75 90 ALA A N 1
ATOM 658 C CA . ALA A 1 90 ? 7.088 -4.911 -16.907 1.00 94.75 90 ALA A CA 1
ATOM 659 C C . ALA A 1 90 ? 6.291 -4.607 -15.639 1.00 94.75 90 ALA A C 1
ATOM 661 O O . ALA A 1 90 ? 6.137 -5.455 -14.750 1.00 94.75 90 ALA A O 1
ATOM 662 N N . LEU A 1 91 ? 5.828 -3.366 -15.545 1.00 93.19 91 LEU A N 1
ATOM 663 C CA . LEU A 1 91 ? 5.242 -2.828 -14.334 1.00 93.19 91 LEU A CA 1
ATOM 664 C C . LEU A 1 91 ? 4.206 -1.760 -14.660 1.00 93.19 91 LEU A C 1
ATOM 666 O O . LEU A 1 91 ? 4.352 -1.007 -15.621 1.00 93.19 91 LEU A O 1
ATOM 670 N N . ARG A 1 92 ? 3.197 -1.657 -13.806 1.00 92.94 92 ARG A N 1
ATOM 671 C CA . ARG A 1 92 ? 2.284 -0.519 -13.764 1.00 92.94 92 ARG A CA 1
ATOM 672 C C . ARG A 1 92 ? 2.412 0.144 -12.416 1.00 92.94 92 ARG A C 1
ATOM 674 O O . ARG A 1 92 ? 2.323 -0.537 -11.401 1.00 92.94 92 ARG A O 1
ATOM 681 N N . ALA A 1 93 ? 2.634 1.446 -12.396 1.00 89.12 93 ALA A N 1
ATOM 682 C CA . ALA A 1 93 ? 2.595 2.216 -11.168 1.00 89.12 93 ALA A CA 1
ATOM 683 C C . ALA A 1 93 ? 1.424 3.180 -11.240 1.00 89.12 93 ALA A C 1
ATOM 685 O O . ALA A 1 93 ? 1.256 3.924 -12.213 1.00 89.12 93 ALA A O 1
ATOM 686 N N . TRP A 1 94 ? 0.628 3.163 -10.185 1.00 87.50 94 TRP A N 1
ATOM 687 C CA . TRP A 1 94 ? -0.386 4.161 -9.953 1.00 87.50 94 TRP A CA 1
ATOM 688 C C . TRP A 1 94 ? 0.084 5.048 -8.824 1.00 87.50 94 TRP A C 1
ATOM 690 O O . TRP A 1 94 ? 0.488 4.571 -7.760 1.00 87.50 94 TRP A O 1
ATOM 700 N N . ASP A 1 95 ? -0.047 6.342 -9.056 1.00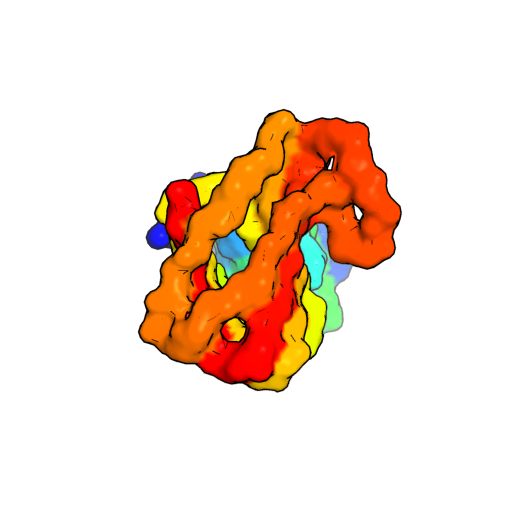 80.94 95 ASP A N 1
ATOM 701 C CA . ASP A 1 95 ? -0.158 7.264 -7.954 1.00 80.94 95 ASP A CA 1
ATOM 70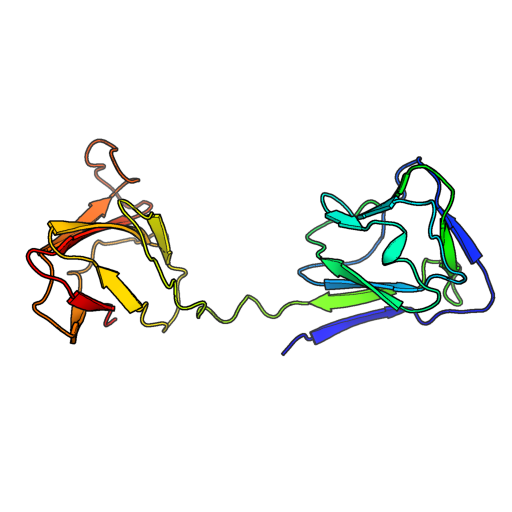2 C C . ASP A 1 95 ? -1.453 6.900 -7.238 1.00 80.94 95 ASP A C 1
ATOM 704 O O . ASP A 1 95 ? -2.529 6.780 -7.858 1.00 80.94 95 ASP A O 1
ATOM 708 N N . MET A 1 96 ? -1.374 6.716 -5.927 1.00 60.53 96 MET A N 1
ATOM 709 C CA . MET A 1 96 ? -2.564 7.059 -5.187 1.00 60.53 96 MET A CA 1
ATOM 710 C C . MET A 1 96 ? -2.712 8.573 -5.346 1.00 60.53 96 MET A C 1
ATOM 712 O O . MET A 1 96 ? -1.730 9.286 -5.165 1.00 60.53 96 MET A O 1
ATOM 716 N N . PRO A 1 97 ? -3.907 9.112 -5.652 1.00 48.81 97 PRO A N 1
ATOM 717 C CA . PRO A 1 97 ? -4.132 10.500 -5.268 1.00 48.81 97 PRO A CA 1
ATOM 718 C C . PRO A 1 97 ? -3.687 10.621 -3.799 1.00 48.81 97 PRO A C 1
ATOM 720 O O . PRO A 1 97 ? -3.881 9.630 -3.075 1.00 48.81 97 PRO A O 1
ATOM 723 N N . PRO A 1 98 ? -3.113 11.757 -3.338 1.00 44.44 98 PRO A N 1
ATOM 724 C CA . PRO A 1 98 ? -3.024 11.984 -1.898 1.00 44.44 98 PRO A CA 1
ATOM 725 C C . PRO A 1 98 ? -4.376 11.560 -1.355 1.00 44.44 98 PRO A C 1
ATOM 727 O O . PRO A 1 98 ? -5.392 11.942 -1.956 1.00 44.44 98 PRO A O 1
ATOM 730 N N . GLU A 1 99 ? -4.374 10.623 -0.398 1.00 38.09 99 GLU A N 1
ATOM 731 C CA . GLU A 1 99 ? -5.610 10.061 0.129 1.00 38.09 99 GLU A CA 1
ATOM 732 C C . GLU A 1 99 ? -6.597 11.219 0.232 1.00 38.09 99 GLU A C 1
ATOM 734 O O . GLU A 1 99 ? -6.233 12.265 0.788 1.00 38.09 99 GLU A O 1
ATOM 739 N N . PRO A 1 100 ? -7.790 11.129 -0.381 1.00 33.53 100 PRO A N 1
ATOM 740 C CA . PRO A 1 100 ? -8.791 12.122 -0.073 1.00 33.53 100 PRO A CA 1
ATOM 741 C C . PRO A 1 100 ? -8.844 12.179 1.461 1.00 33.53 100 PRO A C 1
ATOM 743 O O . PRO A 1 100 ? -8.851 11.098 2.056 1.00 33.53 100 PRO A O 1
ATOM 746 N N . PRO A 1 101 ? -8.789 13.353 2.117 1.00 34.59 101 PRO A N 1
ATOM 747 C CA . PRO A 1 101 ? -8.609 13.450 3.569 1.00 34.59 101 PRO A CA 1
ATOM 748 C C . PRO A 1 101 ? -9.873 13.023 4.337 1.00 34.59 101 PRO A C 1
ATOM 750 O O . PRO A 1 101 ? -10.385 13.736 5.188 1.00 34.59 101 PRO A O 1
ATOM 753 N N . TRP A 1 102 ? -10.441 11.873 4.006 1.00 45.00 102 TRP A N 1
ATOM 754 C CA . TRP A 1 102 ? -11.664 11.333 4.555 1.00 45.00 102 TRP A CA 1
ATOM 755 C C . TRP A 1 102 ? -11.571 9.808 4.646 1.00 45.00 102 TRP A C 1
ATOM 757 O O . TRP A 1 102 ? -12.346 9.077 4.050 1.00 45.00 102 TRP A O 1
ATOM 767 N N . GLN A 1 103 ? -10.679 9.287 5.485 1.00 33.94 103 GLN A N 1
ATOM 768 C CA . GLN A 1 103 ? -11.076 8.114 6.259 1.00 33.94 103 GLN A CA 1
ATOM 769 C C . GLN A 1 103 ? -11.807 8.640 7.487 1.00 33.94 103 GLN A C 1
ATOM 771 O O . GLN A 1 103 ? -11.215 9.285 8.349 1.00 33.94 103 GLN A O 1
ATOM 776 N N . ALA A 1 104 ? -13.120 8.409 7.546 1.00 33.25 104 ALA A N 1
ATOM 777 C CA . ALA A 1 104 ? -13.855 8.538 8.791 1.00 33.25 104 ALA A CA 1
ATOM 778 C C . ALA A 1 104 ? -13.138 7.652 9.814 1.00 33.25 104 ALA A C 1
ATOM 780 O O . ALA A 1 104 ? -13.209 6.425 9.728 1.00 33.25 104 ALA A O 1
ATOM 781 N N . ALA A 1 105 ? -12.404 8.266 10.741 1.00 39.34 105 ALA A N 1
ATOM 782 C CA . ALA A 1 105 ? -11.796 7.564 11.853 1.00 39.34 105 ALA A CA 1
ATOM 783 C C . ALA A 1 105 ? -12.936 7.051 12.740 1.00 39.34 105 ALA A C 1
ATOM 785 O O . ALA A 1 105 ? -13.359 7.704 13.690 1.00 39.34 105 ALA A O 1
ATOM 786 N N . ARG A 1 106 ? -13.496 5.885 12.398 1.00 37.72 106 ARG A N 1
ATOM 787 C CA . ARG A 1 106 ? -14.444 5.165 13.246 1.00 37.72 106 ARG A CA 1
ATOM 788 C C . ARG A 1 106 ? -13.648 4.593 14.408 1.00 37.72 106 ARG A C 1
ATOM 790 O O . ARG A 1 106 ? -13.268 3.428 14.412 1.00 37.72 106 ARG A O 1
ATOM 797 N N . ILE A 1 107 ? -13.359 5.441 15.382 1.00 48.38 107 ILE A N 1
ATOM 798 C CA . ILE A 1 107 ? -12.765 4.993 16.626 1.00 48.38 107 ILE A CA 1
ATOM 799 C C . ILE A 1 107 ? -13.853 4.331 17.448 1.00 48.38 107 ILE A C 1
ATOM 801 O O . ILE A 1 107 ? -14.848 4.950 17.820 1.00 48.38 107 ILE A O 1
ATOM 805 N N . LEU A 1 108 ? -13.621 3.064 17.750 1.00 39.81 108 LEU A N 1
ATOM 806 C CA . LEU A 1 108 ? -14.311 2.330 18.791 1.00 39.81 108 LEU A CA 1
ATOM 807 C C . LEU A 1 108 ? -13.235 1.956 19.813 1.00 39.81 108 LEU A C 1
ATOM 809 O O . LEU A 1 108 ? -12.517 0.985 19.597 1.00 39.81 108 LEU A O 1
ATOM 813 N N . GLY A 1 109 ? -13.061 2.741 20.879 1.00 40.53 109 GLY A N 1
ATOM 814 C CA . GLY A 1 109 ? -12.140 2.351 21.948 1.00 40.53 109 GLY A CA 1
ATOM 815 C C . GLY A 1 109 ? -11.602 3.470 22.835 1.00 40.53 109 GLY A C 1
ATOM 816 O O . GLY A 1 109 ? -11.555 4.637 22.447 1.00 40.53 109 GLY A O 1
ATOM 817 N N . HIS A 1 110 ? -11.181 3.042 24.025 1.00 46.75 110 HIS A N 1
ATOM 818 C CA . HIS A 1 110 ? -10.558 3.821 25.092 1.00 46.75 110 HIS A CA 1
ATOM 819 C C . HIS A 1 110 ? -9.260 4.475 24.593 1.00 46.75 110 HIS A C 1
ATOM 821 O O . HIS A 1 110 ? -8.368 3.785 24.098 1.00 46.75 110 HIS A O 1
ATOM 827 N N . GLY A 1 111 ? -9.132 5.795 24.727 1.00 49.03 111 GLY A N 1
ATOM 828 C CA . GLY A 1 111 ? -7.850 6.482 24.572 1.00 49.03 111 GLY A CA 1
ATOM 829 C C . GLY A 1 111 ? -7.242 6.531 23.166 1.00 49.03 111 GLY A C 1
ATOM 830 O O . GLY A 1 111 ? -6.022 6.607 23.025 1.00 49.03 111 GLY A O 1
ATOM 831 N N . ALA A 1 112 ? -8.063 6.505 22.117 1.00 49.44 112 ALA A N 1
ATOM 832 C CA . ALA A 1 112 ? -7.559 6.608 20.752 1.00 49.44 112 ALA A CA 1
ATOM 833 C C . ALA A 1 112 ? -6.917 7.974 20.462 1.00 49.44 112 ALA A C 1
ATOM 835 O O . ALA A 1 112 ? -7.413 9.013 20.906 1.00 49.44 112 ALA A O 1
ATOM 836 N N . VAL A 1 113 ? -5.839 7.945 19.673 1.00 46.38 113 VAL A N 1
ATOM 837 C CA . VAL A 1 113 ? -5.142 9.116 19.131 1.00 46.38 113 VAL A CA 1
ATOM 838 C C . VAL A 1 113 ? -5.412 9.186 17.624 1.00 46.38 113 VAL A C 1
ATOM 840 O O . VAL A 1 113 ? -5.066 8.251 16.906 1.00 46.38 113 VAL A O 1
ATOM 843 N N . VAL A 1 114 ? -6.023 10.268 17.131 1.00 54.59 114 VAL A N 1
ATOM 844 C CA . VAL A 1 114 ? -6.227 10.508 15.680 1.00 54.59 114 VAL A CA 1
ATOM 845 C C . VAL A 1 114 ? -5.300 11.600 15.196 1.00 54.59 114 VAL A C 1
ATOM 847 O O . VAL A 1 114 ? -5.254 12.640 15.830 1.00 54.59 114 VAL A O 1
ATOM 850 N N . ALA A 1 115 ? -4.640 11.424 14.054 1.00 45.00 115 ALA A N 1
ATOM 851 C CA . ALA A 1 115 ? -4.022 12.534 13.335 1.00 45.00 115 ALA A CA 1
ATOM 852 C C . ALA A 1 115 ? -5.015 13.111 12.308 1.00 45.00 115 ALA A C 1
ATOM 854 O O . ALA A 1 115 ? -5.463 12.379 11.427 1.00 45.00 115 ALA A O 1
ATOM 855 N N . LEU A 1 116 ? -5.379 14.393 12.403 1.00 50.28 116 LEU A N 1
ATOM 856 C CA . LEU A 1 116 ? -6.149 15.083 11.360 1.00 50.28 116 LEU A CA 1
ATOM 857 C C . LEU A 1 116 ? -5.185 15.759 10.387 1.00 50.28 116 LEU A C 1
ATOM 859 O O . LEU A 1 116 ? -4.313 16.507 10.810 1.00 50.28 116 LEU A O 1
ATOM 863 N N . GLY A 1 117 ? -5.320 15.483 9.090 1.00 39.41 117 GLY A N 1
ATOM 864 C CA . GLY A 1 117 ? -4.595 16.195 8.033 1.00 39.41 117 GLY A CA 1
ATOM 865 C C . GLY A 1 117 ? -5.250 17.542 7.704 1.00 39.41 117 GLY A C 1
ATOM 866 O O . GLY A 1 117 ? -6.450 17.719 7.910 1.00 39.41 117 GLY A O 1
ATOM 867 N N . ALA A 1 118 ? -4.473 18.498 7.188 1.00 37.31 118 ALA A N 1
ATOM 868 C CA . ALA A 1 118 ? -4.971 19.816 6.798 1.00 37.31 118 ALA A CA 1
ATOM 869 C C . ALA A 1 118 ? -5.878 19.701 5.555 1.00 37.31 118 ALA A C 1
ATOM 871 O O . ALA A 1 118 ? -5.417 19.351 4.470 1.00 37.31 118 ALA A O 1
ATOM 872 N N . GLY A 1 119 ? -7.175 19.970 5.707 1.00 42.78 119 GLY A N 1
ATOM 873 C CA . GLY A 1 119 ? -8.154 19.937 4.618 1.00 42.78 119 GLY A CA 1
ATOM 874 C C . GLY A 1 119 ? -9.576 20.234 5.103 1.00 42.78 119 GLY A C 1
ATOM 875 O O . GLY A 1 119 ? -9.834 20.261 6.300 1.00 42.78 119 GLY A O 1
ATOM 876 N N . GLY A 1 120 ? -10.521 20.434 4.177 1.00 39.00 120 GLY A N 1
ATOM 877 C CA . GLY A 1 120 ? -11.931 20.755 4.478 1.00 39.00 120 GLY A CA 1
ATOM 878 C C . GLY A 1 120 ? -12.778 19.597 5.036 1.00 39.00 120 GLY A C 1
ATOM 879 O O . GLY A 1 120 ? -14.003 19.622 4.917 1.00 39.00 120 GLY A O 1
ATOM 880 N N . ALA A 1 121 ? -12.150 18.556 5.585 1.00 46.94 121 ALA A N 1
ATOM 881 C CA . ALA A 1 121 ? -12.833 17.382 6.114 1.00 46.94 121 ALA A CA 1
ATOM 882 C C . ALA A 1 121 ? -13.309 17.606 7.557 1.00 46.94 121 ALA A C 1
ATOM 884 O O . ALA A 1 121 ? -12.602 18.185 8.378 1.00 46.94 121 ALA A O 1
ATOM 885 N N . ARG A 1 122 ? -14.512 17.109 7.866 1.00 56.44 122 ARG A N 1
ATOM 886 C CA . ARG A 1 122 ? -15.131 17.182 9.195 1.00 56.44 122 ARG A CA 1
ATOM 887 C C . ARG A 1 122 ? -15.059 15.808 9.883 1.00 56.44 122 ARG A C 1
ATOM 889 O O . ARG A 1 122 ? -15.918 14.965 9.617 1.00 56.44 122 ARG A O 1
ATOM 896 N N . PRO A 1 123 ? -14.037 15.513 10.702 1.00 59.06 123 PRO A N 1
ATOM 897 C CA . PRO A 1 123 ? -13.889 14.211 11.356 1.00 59.06 123 PRO A CA 1
ATOM 898 C C . PRO A 1 123 ? -15.067 13.905 12.280 1.00 59.06 123 PRO A C 1
ATOM 900 O O . PRO A 1 123 ? -15.457 14.748 13.085 1.00 59.06 123 PRO A O 1
ATOM 903 N N . MET A 1 124 ? -15.600 12.684 12.176 1.00 64.00 124 MET A N 1
ATOM 904 C CA . MET A 1 124 ? -16.639 12.154 13.060 1.00 64.00 124 MET A CA 1
ATOM 905 C C . MET A 1 124 ? -16.009 11.277 14.141 1.00 64.00 124 MET A C 1
ATOM 907 O O . MET A 1 124 ? -15.251 10.361 13.834 1.00 64.00 124 MET A O 1
ATOM 911 N N . LEU A 1 125 ? -16.357 11.533 15.397 1.00 71.19 125 LEU A N 1
ATOM 912 C CA . LEU A 1 125 ? -15.856 10.842 16.579 1.00 71.19 125 LEU A CA 1
ATOM 913 C C . LEU A 1 125 ? -17.037 10.305 17.385 1.00 71.19 125 LEU A C 1
ATOM 915 O O . LEU A 1 125 ? -17.985 11.034 17.669 1.00 71.19 125 LEU A O 1
ATOM 919 N N . ARG A 1 126 ? -16.973 9.032 17.780 1.00 69.81 126 ARG A N 1
ATOM 920 C CA . ARG A 1 126 ? -17.954 8.407 18.673 1.00 69.81 126 ARG A CA 1
ATOM 921 C C . ARG A 1 126 ? -17.285 8.055 19.992 1.00 69.81 126 ARG A C 1
ATOM 923 O O . ARG A 1 126 ? -16.321 7.300 20.010 1.00 69.81 126 ARG A O 1
ATOM 930 N N . LEU A 1 127 ? -17.822 8.576 21.086 1.00 71.12 127 LEU A N 1
ATOM 931 C CA . LEU A 1 127 ? -17.344 8.335 22.442 1.00 71.12 127 LEU A CA 1
ATOM 932 C C . LEU A 1 127 ? -18.394 7.527 23.208 1.00 71.12 127 LEU A C 1
ATOM 934 O O . LEU A 1 127 ? -19.587 7.839 23.158 1.00 71.12 127 LEU A O 1
ATOM 938 N N . ALA A 1 128 ? -17.964 6.486 23.924 1.00 74.06 128 ALA A N 1
ATOM 939 C CA . ALA A 1 128 ? -18.843 5.830 24.889 1.00 74.06 128 ALA A CA 1
ATOM 940 C C . ALA A 1 128 ? -19.010 6.712 26.143 1.00 74.06 128 ALA A C 1
ATOM 942 O O . ALA A 1 128 ? -18.324 7.720 26.319 1.00 74.06 128 ALA A O 1
ATOM 943 N N . ALA A 1 129 ? -19.958 6.367 27.013 1.00 76.31 129 ALA A N 1
ATOM 944 C CA . ALA A 1 129 ? -20.170 7.124 28.244 1.00 76.31 129 ALA A CA 1
ATOM 945 C C . ALA A 1 129 ? -18.927 7.051 29.150 1.00 76.31 129 ALA A C 1
ATOM 947 O O . ALA A 1 129 ? -18.410 5.966 29.397 1.00 76.31 129 ALA A O 1
ATOM 948 N N . GLY A 1 130 ? -18.455 8.203 29.635 1.00 79.25 130 GLY A N 1
ATOM 949 C CA . GLY A 1 130 ? -17.270 8.311 30.493 1.00 79.25 130 GLY A CA 1
ATOM 950 C C . GLY A 1 130 ? -15.924 8.318 29.757 1.00 79.25 130 GLY A C 1
ATOM 951 O O . GLY A 1 130 ? -14.897 8.561 30.393 1.00 79.25 130 GLY A O 1
ATOM 952 N N . GLU A 1 131 ? -15.919 8.091 28.441 1.00 81.38 131 GLU A N 1
ATOM 953 C CA . GLU A 1 131 ? -14.706 7.932 27.637 1.00 81.38 131 GLU A CA 1
ATOM 954 C C . GLU A 1 131 ? -13.993 9.245 27.312 1.00 81.38 131 GLU A C 1
ATOM 956 O O . GLU A 1 131 ? -14.593 10.326 27.281 1.00 81.38 131 GLU A O 1
ATOM 961 N N . ALA A 1 132 ? -12.700 9.126 26.999 1.00 77.38 132 ALA A N 1
ATOM 962 C CA . ALA A 1 132 ? -11.881 10.217 26.491 1.00 77.38 132 ALA A CA 1
ATOM 963 C C . ALA A 1 132 ? -11.122 9.823 25.216 1.00 77.38 132 ALA A C 1
ATOM 965 O O . ALA A 1 132 ? -10.750 8.665 25.027 1.00 77.38 132 ALA A O 1
ATOM 966 N N . ALA A 1 133 ? -10.872 10.813 24.360 1.00 76.94 133 ALA A N 1
ATOM 967 C CA . ALA A 1 133 ? -10.089 10.664 23.138 1.00 76.94 133 ALA A CA 1
ATOM 968 C C . ALA A 1 133 ? -9.110 11.828 22.968 1.00 76.94 133 ALA A C 1
ATOM 970 O O . ALA A 1 133 ? -9.349 12.940 23.454 1.00 76.94 133 ALA A O 1
ATOM 971 N N . TRP A 1 134 ? -8.027 11.567 22.241 1.00 75.06 134 TRP A N 1
ATOM 972 C CA . TRP A 1 134 ? -7.060 12.575 21.829 1.00 75.06 134 TRP A CA 1
ATOM 973 C C . TRP A 1 134 ? -6.990 12.636 20.307 1.00 75.06 134 TRP A C 1
ATOM 975 O O . TRP A 1 134 ? -7.061 11.630 19.610 1.00 75.06 134 TRP A O 1
ATOM 985 N N . VAL A 1 135 ? -6.849 13.835 19.769 1.00 73.94 135 VAL A N 1
ATOM 986 C CA . VAL A 1 135 ? -6.761 14.058 18.332 1.00 73.94 135 VAL A CA 1
ATOM 987 C C . VAL A 1 135 ? -5.610 15.017 18.078 1.00 73.94 135 VAL A C 1
ATOM 989 O O . VAL A 1 135 ? -5.711 16.205 18.362 1.00 73.94 135 VAL A O 1
ATOM 992 N N . THR A 1 136 ? -4.499 14.488 17.586 1.00 69.38 136 THR A N 1
ATOM 993 C CA . THR A 1 136 ? -3.368 15.260 17.087 1.00 69.38 136 THR A CA 1
ATOM 994 C C . THR A 1 136 ? -3.766 15.944 15.778 1.00 69.38 136 THR A C 1
ATOM 996 O O . THR A 1 136 ? -4.243 15.320 14.836 1.00 69.38 136 THR A O 1
ATOM 999 N N . LEU A 1 137 ? -3.601 17.250 15.709 1.00 66.31 137 LEU A N 1
ATOM 1000 C CA . LEU A 1 137 ? -3.842 18.068 14.529 1.00 66.31 137 LEU A CA 1
ATOM 1001 C C . LEU A 1 137 ? -2.532 18.235 13.743 1.00 66.31 137 LEU A C 1
ATOM 1003 O O . LEU A 1 137 ? -1.456 17.935 14.278 1.00 66.31 137 LEU A O 1
ATOM 1007 N N . PRO A 1 138 ? -2.583 18.730 12.492 1.00 59.75 138 PRO A N 1
ATOM 1008 C CA . PRO A 1 138 ? -1.372 19.147 11.806 1.00 59.75 138 PRO A CA 1
ATOM 1009 C C . PRO A 1 138 ? -0.729 20.312 12.570 1.00 59.75 138 PRO A C 1
ATOM 1011 O O . PRO A 1 138 ? -1.279 20.830 13.544 1.00 59.75 138 PRO A O 1
ATOM 1014 N N . TYR A 1 139 ? 0.447 20.738 12.119 1.00 64.19 139 TYR A N 1
ATOM 1015 C CA . TYR A 1 139 ? 1.070 21.951 12.636 1.00 64.19 139 TYR A CA 1
ATOM 1016 C C . TYR A 1 139 ? 0.104 23.135 12.505 1.00 64.19 139 TYR A C 1
ATOM 1018 O O . TYR A 1 139 ? -0.427 23.377 11.420 1.00 64.19 139 TYR A O 1
ATOM 1026 N N . LEU A 1 140 ? -0.130 23.841 13.609 1.00 62.81 140 LEU A N 1
ATOM 1027 C CA . LEU A 1 140 ? -0.920 25.065 13.626 1.00 62.81 140 LEU A CA 1
ATOM 1028 C C . LEU A 1 140 ? -0.036 26.215 14.108 1.00 62.81 140 LEU A C 1
ATOM 1030 O O . LEU A 1 140 ? 0.786 26.036 15.007 1.00 62.81 140 LEU A O 1
ATOM 1034 N N . ASP A 1 141 ? -0.248 27.401 13.546 1.00 68.69 141 ASP A N 1
ATOM 1035 C CA . ASP A 1 141 ? 0.419 28.626 14.005 1.00 68.69 141 ASP A CA 1
ATOM 1036 C C . ASP A 1 141 ? -0.275 29.213 15.244 1.00 68.69 141 ASP A C 1
ATOM 1038 O O . ASP A 1 141 ? 0.345 29.873 16.077 1.00 68.69 141 ASP A O 1
ATOM 1042 N N . THR A 1 142 ? -1.577 28.948 15.391 1.00 74.38 142 THR A N 1
ATOM 1043 C CA . THR A 1 142 ? -2.410 29.372 16.522 1.00 74.38 142 THR A CA 1
ATOM 1044 C C . THR A 1 142 ? -3.368 28.255 16.937 1.00 74.38 142 THR A C 1
ATOM 1046 O O . THR A 1 142 ? -3.709 27.384 16.137 1.00 74.38 142 THR A O 1
ATOM 1049 N N . LEU A 1 143 ? -3.803 28.256 18.201 1.00 70.75 143 LEU A N 1
ATOM 1050 C CA . LEU A 1 143 ? -4.820 27.323 18.694 1.00 70.75 143 LEU A CA 1
ATOM 1051 C C . LEU A 1 143 ? -6.214 27.932 18.489 1.00 70.75 143 LEU A C 1
ATOM 1053 O O . LEU A 1 143 ? -6.566 28.848 19.236 1.00 70.75 143 LEU A O 1
ATOM 1057 N N . PRO A 1 144 ? -7.018 27.461 17.519 1.00 72.44 144 PRO A N 1
ATOM 1058 C CA . PRO A 1 144 ? -8.402 27.895 17.409 1.00 72.44 144 PRO A CA 1
ATOM 1059 C C . PRO A 1 144 ? -9.238 27.363 18.578 1.00 72.44 144 PRO A C 1
ATOM 1061 O O . PRO A 1 144 ? -8.903 26.358 19.214 1.00 72.44 144 PRO A O 1
ATOM 1064 N N . GLU A 1 145 ? -10.378 28.008 18.820 1.00 76.06 145 GLU A N 1
ATOM 1065 C CA . GLU A 1 145 ? -11.408 27.418 19.668 1.00 76.06 145 GLU A CA 1
ATOM 1066 C C . GLU A 1 145 ? -11.964 26.154 18.986 1.00 76.06 145 GLU A C 1
ATOM 1068 O O . GLU A 1 145 ? -12.297 26.196 17.797 1.00 76.06 145 GLU A O 1
ATOM 1073 N N . PRO A 1 146 ? -12.063 25.017 19.697 1.00 74.06 146 PRO A N 1
ATOM 1074 C CA . PRO A 1 146 ? -12.561 23.790 19.105 1.00 74.06 146 PRO A CA 1
ATOM 1075 C C . PRO A 1 146 ? -14.059 23.885 18.821 1.00 74.06 146 PRO A C 1
ATOM 1077 O O . PRO A 1 146 ? -14.884 23.909 19.733 1.00 74.06 146 PRO A O 1
ATOM 1080 N N . ARG A 1 147 ? -14.422 23.885 17.540 1.00 78.00 147 ARG A N 1
ATOM 1081 C CA . ARG A 1 147 ? -15.814 23.903 17.092 1.00 78.00 147 ARG A CA 1
ATOM 1082 C C . ARG A 1 147 ? -16.296 22.478 16.852 1.00 78.00 147 ARG A C 1
ATOM 1084 O O . ARG A 1 147 ? -15.787 21.758 15.998 1.00 78.00 147 ARG A O 1
ATOM 1091 N N . LEU A 1 148 ? -17.277 22.049 17.639 1.00 80.19 148 LEU A N 1
ATOM 1092 C CA . LEU A 1 148 ? -17.831 20.698 17.595 1.00 80.19 148 LEU A CA 1
ATOM 1093 C C . LEU A 1 148 ? -19.346 20.755 17.442 1.00 80.19 148 LEU A C 1
ATOM 1095 O O . LEU A 1 148 ? -20.021 21.523 18.124 1.00 80.19 148 LEU A O 1
ATOM 1099 N N . ARG A 1 149 ? -19.888 19.850 16.631 1.00 81.00 149 ARG A N 1
ATOM 1100 C CA . ARG A 1 149 ? -21.324 19.605 16.521 1.00 81.00 149 ARG A CA 1
ATOM 1101 C C . ARG A 1 149 ? -21.659 18.193 16.960 1.00 81.00 149 ARG A C 1
ATOM 1103 O O . ARG A 1 149 ? -21.091 17.228 16.455 1.00 81.00 149 ARG A O 1
ATOM 1110 N N . ALA A 1 150 ? -22.624 18.064 17.863 1.00 81.38 150 ALA A N 1
ATOM 1111 C CA . ALA A 1 150 ? -23.182 16.768 18.216 1.00 81.38 150 ALA A CA 1
ATOM 1112 C C . ALA A 1 150 ? -24.121 16.276 17.108 1.00 81.38 150 ALA A C 1
ATOM 1114 O O . ALA A 1 150 ? -25.044 16.979 16.698 1.00 81.38 150 ALA A O 1
ATOM 1115 N N . LEU A 1 151 ? -23.878 15.057 16.636 1.00 76.00 151 LEU A N 1
ATOM 1116 C CA . LEU A 1 151 ? -24.816 14.291 15.817 1.00 76.00 151 LEU A CA 1
ATOM 1117 C C . LEU A 1 151 ? -25.751 13.459 16.700 1.00 76.00 151 LEU A C 1
ATOM 1119 O O . LEU A 1 151 ? -26.920 13.277 16.368 1.00 76.00 151 LEU A O 1
ATOM 1123 N N . ARG A 1 152 ? -25.241 12.974 17.839 1.00 74.25 152 ARG A N 1
ATOM 1124 C CA . ARG A 1 152 ? -26.000 12.201 18.825 1.00 74.25 152 ARG A CA 1
ATOM 1125 C C . ARG A 1 152 ? -25.461 12.442 20.233 1.00 74.25 152 ARG A C 1
ATOM 1127 O O . ARG A 1 152 ? -24.251 12.474 20.429 1.00 74.25 152 ARG A O 1
ATOM 1134 N N . GLY A 1 153 ? -26.353 12.514 21.219 1.00 83.94 153 GLY A N 1
ATOM 1135 C CA . GLY A 1 153 ? -25.979 12.708 22.624 1.00 83.94 153 GLY A CA 1
ATOM 1136 C C . GLY A 1 153 ? -25.490 14.132 22.935 1.00 83.94 153 GLY A C 1
ATOM 1137 O O . GLY A 1 153 ? -25.516 14.999 22.062 1.00 83.94 153 GLY A O 1
ATOM 1138 N N . PRO A 1 154 ? -25.086 14.401 24.188 1.00 86.38 154 PRO A N 1
ATOM 1139 C CA . PRO A 1 154 ? -24.576 15.710 24.587 1.00 86.38 154 PRO A CA 1
ATOM 1140 C C . PRO A 1 154 ? -23.165 15.963 24.037 1.00 86.38 154 PRO A C 1
ATOM 1142 O O . PRO A 1 154 ? -22.385 15.030 23.841 1.00 86.38 154 PRO A O 1
ATOM 1145 N N . LEU A 1 155 ? -22.812 17.237 23.840 1.00 84.94 155 LEU A N 1
ATOM 1146 C CA . LEU A 1 155 ? -21.446 17.620 23.474 1.00 84.94 155 LEU A CA 1
ATOM 1147 C C . LEU A 1 155 ? -20.448 17.198 24.576 1.00 84.94 155 LEU A C 1
ATOM 1149 O O . LEU A 1 155 ? -20.717 17.408 25.763 1.00 84.94 155 LEU A O 1
ATOM 1153 N N . PRO A 1 156 ? -19.295 16.607 24.214 1.00 85.50 156 PRO A N 1
ATOM 1154 C CA . PRO A 1 156 ? -18.234 16.295 25.156 1.00 85.50 156 PRO A CA 1
ATOM 1155 C C . PRO A 1 156 ? -17.526 17.576 25.607 1.00 85.50 156 PRO A C 1
ATOM 1157 O O . PRO A 1 156 ? -17.535 18.596 24.918 1.00 85.50 156 PRO A O 1
ATOM 1160 N N . ARG A 1 157 ? -16.842 17.504 26.751 1.00 87.38 157 ARG A N 1
ATOM 1161 C CA . ARG A 1 157 ? -15.872 18.536 27.134 1.00 87.38 157 ARG A CA 1
ATOM 1162 C C . ARG A 1 157 ? -14.696 18.472 26.168 1.00 87.38 157 ARG A C 1
ATOM 1164 O O . ARG A 1 157 ? -14.207 17.376 25.902 1.00 87.38 157 ARG A O 1
ATOM 1171 N N . ALA A 1 158 ? -14.244 19.622 25.683 1.00 86.62 158 ALA A N 1
ATOM 1172 C CA . ALA A 1 158 ? -13.175 19.722 24.701 1.00 86.62 158 ALA A CA 1
ATOM 1173 C C . ALA A 1 158 ? -12.129 20.757 25.125 1.00 86.62 158 ALA A C 1
ATOM 1175 O O . ALA A 1 158 ? -12.479 21.777 25.714 1.00 86.62 158 ALA A O 1
ATOM 1176 N N . ALA A 1 159 ? -10.855 20.500 24.829 1.00 85.19 159 ALA A N 1
ATOM 1177 C CA . ALA A 1 159 ? -9.772 21.462 25.028 1.00 85.19 159 ALA A CA 1
ATOM 1178 C C . ALA A 1 159 ? -8.660 21.249 23.996 1.00 85.19 159 ALA A C 1
ATOM 1180 O O . ALA A 1 159 ? -8.285 20.107 23.728 1.00 85.19 159 ALA A O 1
ATOM 1181 N N . LEU A 1 160 ? -8.115 22.337 23.450 1.00 80.38 160 LEU A N 1
ATOM 1182 C CA . LEU A 1 160 ? -6.981 22.303 22.528 1.00 80.38 160 LEU A CA 1
ATOM 1183 C C . LEU A 1 160 ? -5.695 22.713 23.257 1.00 80.38 160 LEU A C 1
ATOM 1185 O O . LEU A 1 160 ? -5.702 23.659 24.042 1.00 80.38 160 LEU A O 1
ATOM 1189 N N . ARG A 1 161 ? -4.591 22.001 23.014 1.00 82.06 161 ARG A N 1
ATOM 1190 C CA . ARG A 1 161 ? -3.272 22.311 23.591 1.00 82.06 161 ARG A CA 1
ATOM 1191 C C . ARG A 1 161 ? -2.144 22.041 22.605 1.00 82.06 161 ARG A C 1
ATOM 1193 O O . ARG A 1 161 ? -2.306 21.227 21.703 1.00 82.06 161 ARG A O 1
ATOM 1200 N N . TRP A 1 162 ? -0.985 22.646 22.831 1.00 78.94 162 TRP A N 1
ATOM 1201 C CA . TRP A 1 162 ? 0.242 22.290 22.121 1.00 78.94 162 TRP A CA 1
ATOM 1202 C C . TRP A 1 162 ? 0.887 21.027 22.692 1.00 78.94 162 TRP A C 1
ATOM 1204 O O . TRP A 1 162 ? 0.867 20.793 23.904 1.00 78.94 162 TRP A O 1
ATOM 1214 N N . GLY A 1 163 ? 1.519 20.255 21.812 1.00 73.06 163 GLY A N 1
ATOM 1215 C CA . GLY A 1 163 ? 2.266 19.051 22.149 1.00 73.06 163 GLY A CA 1
ATOM 1216 C C . GLY A 1 163 ? 1.431 17.767 22.069 1.00 73.06 163 GLY A C 1
ATOM 1217 O O . GLY A 1 163 ? 0.202 17.816 21.959 1.00 73.06 163 GLY A O 1
ATOM 1218 N N . PRO A 1 164 ? 2.097 16.600 22.096 1.00 68.31 164 PRO A N 1
ATOM 1219 C CA . PRO A 1 164 ? 1.448 15.300 21.968 1.00 68.31 164 PRO A CA 1
ATOM 1220 C C . PRO A 1 164 ? 0.607 14.934 23.206 1.00 68.31 164 PRO A C 1
ATOM 1222 O O . PRO A 1 164 ? 0.711 15.571 24.263 1.00 68.31 164 PRO A O 1
ATOM 1225 N N . PRO A 1 165 ? -0.232 13.884 23.117 1.00 66.88 165 PRO A N 1
ATOM 1226 C CA . PRO A 1 165 ? -0.930 13.336 24.273 1.00 66.88 165 PRO A CA 1
ATOM 1227 C C . PRO A 1 165 ? 0.036 13.063 25.435 1.00 66.88 165 PRO A C 1
ATOM 1229 O O . PRO A 1 165 ? 1.129 12.544 25.240 1.00 66.88 165 PRO A O 1
ATOM 1232 N N . HIS A 1 166 ? -0.384 13.418 26.650 1.00 70.50 166 HIS A N 1
ATOM 1233 C CA . HIS A 1 166 ? 0.350 13.211 27.909 1.00 70.50 166 HIS A CA 1
ATOM 1234 C C . HIS A 1 166 ? 1.668 13.986 28.091 1.00 70.50 166 HIS A C 1
ATOM 1236 O O . HIS A 1 166 ? 2.270 13.872 29.156 1.00 70.50 166 HIS A O 1
ATOM 1242 N N . ALA A 1 167 ? 2.090 14.818 27.135 1.00 64.81 167 ALA A N 1
ATOM 1243 C CA . ALA A 1 167 ? 3.218 15.720 27.351 1.00 64.81 167 ALA A CA 1
ATOM 1244 C C . ALA A 1 167 ? 2.842 16.897 28.277 1.00 64.81 167 ALA A C 1
ATOM 1246 O O . ALA A 1 167 ? 1.674 17.316 28.298 1.00 64.81 167 ALA A O 1
ATOM 1247 N N . PRO A 1 168 ? 3.811 17.455 29.032 1.00 66.00 168 PRO A N 1
ATOM 1248 C CA . PRO A 1 168 ? 3.631 18.744 29.692 1.00 66.00 168 PRO A CA 1
ATOM 1249 C C . PRO A 1 168 ? 3.237 19.804 28.658 1.00 66.00 168 PRO A C 1
ATOM 1251 O O . PRO A 1 168 ? 3.658 19.737 27.502 1.00 66.00 168 PRO A O 1
ATOM 1254 N N . ALA A 1 169 ? 2.393 20.755 29.068 1.00 62.88 169 ALA A N 1
ATOM 1255 C CA . ALA A 1 169 ? 1.859 21.767 28.164 1.00 62.88 169 ALA A CA 1
ATOM 1256 C C . ALA A 1 169 ? 3.007 22.532 27.493 1.00 62.88 169 ALA A C 1
ATOM 1258 O O . ALA A 1 169 ? 3.776 23.223 28.162 1.00 62.88 169 ALA A O 1
ATOM 1259 N N . ALA A 1 170 ? 3.126 22.384 26.175 1.00 64.81 170 ALA A N 1
ATOM 1260 C CA . ALA A 1 170 ? 4.098 23.136 25.403 1.00 64.81 170 ALA A CA 1
ATOM 1261 C C . ALA A 1 170 ? 3.606 24.581 25.207 1.00 64.81 170 ALA A C 1
ATOM 1263 O O . ALA A 1 170 ? 2.403 24.841 25.129 1.00 64.81 170 ALA A O 1
ATOM 1264 N N . GLN A 1 171 ? 4.542 25.526 25.128 1.00 64.31 171 GLN A N 1
ATOM 1265 C CA . GLN A 1 171 ? 4.269 26.917 24.773 1.00 64.31 171 GLN A CA 1
ATOM 1266 C C . GLN A 1 171 ? 4.913 27.184 23.414 1.00 64.31 171 GLN A C 1
ATOM 1268 O O . GLN A 1 171 ? 6.135 27.215 23.313 1.00 64.31 171 GLN A O 1
ATOM 1273 N N . GLY A 1 172 ? 4.108 27.336 22.366 1.00 65.75 172 GLY A N 1
ATOM 1274 C CA . GLY A 1 172 ? 4.602 27.702 21.039 1.00 65.75 172 GLY A CA 1
ATOM 1275 C C . GLY A 1 172 ? 3.948 26.915 19.907 1.00 65.75 172 GLY A C 1
ATOM 1276 O O . GLY A 1 172 ? 3.288 25.908 20.167 1.00 65.75 172 GLY A O 1
ATOM 1277 N N . PRO A 1 173 ? 4.120 27.375 18.659 1.00 63.50 173 PRO A N 1
ATOM 1278 C CA . PRO A 1 173 ? 3.533 26.725 17.499 1.00 63.50 173 PRO A CA 1
ATOM 1279 C C . PRO A 1 173 ? 4.169 25.344 17.308 1.00 63.50 173 PRO A C 1
ATOM 1281 O O . PRO A 1 173 ? 5.389 25.164 17.380 1.00 63.50 173 PRO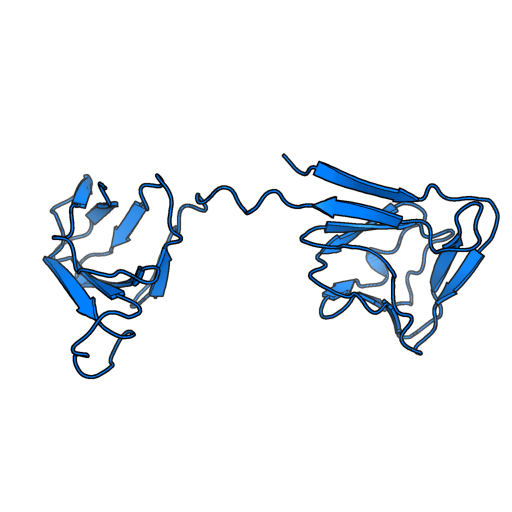 A O 1
ATOM 1284 N N . GLY A 1 174 ? 3.326 24.338 17.119 1.00 65.81 174 GLY A N 1
ATOM 1285 C CA . GLY A 1 174 ? 3.727 22.939 17.156 1.00 65.81 174 GLY A CA 1
ATOM 1286 C C . GLY A 1 174 ? 2.579 22.017 16.765 1.00 65.81 174 GLY A C 1
ATOM 1287 O O . GLY A 1 174 ? 1.512 22.484 16.367 1.00 65.81 174 GLY A O 1
ATOM 1288 N N . PRO A 1 175 ? 2.747 20.692 16.875 1.00 65.62 175 PRO A N 1
ATOM 1289 C CA . PRO A 1 175 ? 1.604 19.796 16.768 1.00 65.62 175 PRO A CA 1
ATOM 1290 C C . PRO A 1 175 ? 0.603 20.138 17.880 1.00 65.62 175 PRO A C 1
ATOM 1292 O O . PRO A 1 175 ? 0.968 20.171 19.059 1.00 65.62 175 PRO A O 1
ATOM 1295 N N . ALA A 1 176 ? -0.646 20.418 17.515 1.00 72.00 176 ALA A N 1
ATOM 1296 C CA . ALA A 1 176 ? -1.718 20.624 18.482 1.00 72.00 176 ALA A CA 1
ATOM 1297 C C . ALA A 1 176 ? -2.416 19.294 18.788 1.00 72.00 176 ALA A C 1
ATOM 1299 O O . ALA A 1 176 ? -2.500 18.418 17.936 1.00 72.00 176 ALA A O 1
ATOM 1300 N N . THR A 1 177 ? -2.946 19.145 19.995 1.00 77.12 177 THR A N 1
ATOM 1301 C CA . THR A 1 177 ? -3.771 18.005 20.393 1.00 77.12 177 THR A CA 1
ATOM 1302 C C . THR A 1 177 ? -5.095 18.512 20.947 1.00 77.12 177 THR A C 1
ATOM 1304 O O . THR A 1 177 ? -5.125 19.256 21.929 1.00 77.12 177 THR A O 1
ATOM 1307 N N . LEU A 1 178 ? -6.196 18.068 20.350 1.00 79.31 178 LEU A N 1
ATOM 1308 C CA . LEU A 1 178 ? -7.541 18.181 20.891 1.00 79.31 178 LEU A CA 1
ATOM 1309 C C . LEU A 1 178 ? -7.801 17.026 21.851 1.00 79.31 178 LEU A C 1
ATOM 1311 O O . LEU A 1 178 ? -7.691 15.858 21.492 1.00 79.31 178 LEU A O 1
ATOM 1315 N N . TRP A 1 179 ? -8.188 17.359 23.070 1.00 84.38 179 TRP A N 1
ATOM 1316 C CA . TRP A 1 179 ? -8.699 16.414 24.046 1.00 84.38 179 TRP A CA 1
ATOM 1317 C C . TRP A 1 179 ? -10.220 16.488 24.101 1.00 84.38 179 TRP A C 1
ATOM 1319 O O . TRP A 1 179 ? -10.775 17.584 24.155 1.00 84.38 179 TRP A O 1
ATOM 1329 N N . LEU A 1 180 ? -10.877 15.328 24.131 1.00 83.38 180 LEU A N 1
ATOM 1330 C CA . LEU A 1 180 ? -12.324 15.192 24.275 1.00 83.38 180 LEU A CA 1
ATOM 1331 C C . LEU A 1 180 ? -12.656 14.270 25.447 1.00 83.38 180 LEU A C 1
ATOM 1333 O O . LEU A 1 180 ? -12.021 13.227 25.598 1.00 83.38 180 LEU A O 1
ATOM 1337 N N . ARG A 1 181 ? -13.685 14.605 26.233 1.00 84.19 181 ARG A N 1
ATOM 1338 C CA . ARG A 1 181 ? -14.235 13.730 27.280 1.00 84.19 181 ARG A CA 1
ATOM 1339 C C . ARG A 1 181 ? -15.756 13.756 27.327 1.00 84.19 181 ARG A C 1
ATOM 1341 O O . ARG A 1 181 ? -16.369 14.798 27.567 1.00 84.19 181 ARG A O 1
ATOM 1348 N N . ALA A 1 182 ? -16.355 12.589 27.148 1.00 81.25 182 ALA A N 1
ATOM 1349 C CA . ALA A 1 182 ? -17.793 12.384 27.153 1.00 81.25 182 ALA A CA 1
ATOM 1350 C C . ALA A 1 182 ? -18.310 12.063 28.565 1.00 81.25 182 ALA A C 1
ATOM 1352 O O . ALA A 1 182 ? -17.794 11.175 29.239 1.00 81.25 182 ALA A O 1
ATOM 1353 N N . GLY A 1 183 ? -19.356 12.765 29.017 1.00 78.31 183 GLY A N 1
ATOM 1354 C CA . GLY A 1 183 ? -20.095 12.385 30.233 1.00 78.31 183 GLY A CA 1
ATOM 1355 C C . GLY A 1 183 ? -21.093 11.250 29.979 1.00 78.31 183 GLY A C 1
ATOM 1356 O O . GLY A 1 183 ? -21.207 10.326 30.775 1.00 78.31 183 GLY A O 1
ATOM 1357 N N . LEU A 1 184 ? -21.766 11.290 28.826 1.00 79.44 184 LEU A N 1
ATOM 1358 C CA . LEU A 1 184 ? -22.657 10.252 28.299 1.00 79.44 184 LEU A CA 1
ATOM 1359 C C . LEU A 1 184 ? -22.235 9.912 26.868 1.00 79.44 184 LEU A C 1
ATOM 1361 O O . LEU A 1 184 ? -21.515 10.691 26.250 1.00 79.44 184 LEU A O 1
ATOM 1365 N N . ALA A 1 185 ? -22.694 8.776 26.337 1.00 76.81 185 ALA A N 1
ATOM 1366 C CA . ALA A 1 185 ? -22.359 8.361 24.976 1.00 76.81 185 ALA A CA 1
ATOM 1367 C C . ALA A 1 185 ? -22.745 9.448 23.957 1.00 76.81 185 ALA A C 1
ATOM 1369 O O . ALA A 1 185 ? -23.887 9.918 23.950 1.00 76.81 185 ALA A O 1
ATOM 1370 N N . CYS A 1 186 ? -21.802 9.829 23.097 1.00 77.06 186 CYS A N 1
ATOM 1371 C CA . CYS A 1 186 ? -22.018 10.869 22.101 1.00 77.06 186 CYS A CA 1
ATOM 1372 C C . CYS A 1 186 ? -21.316 10.574 20.774 1.00 77.06 186 CYS A C 1
ATOM 1374 O O . CYS A 1 186 ? -20.304 9.877 20.708 1.00 77.06 186 CYS A O 1
ATOM 1376 N N . GLU A 1 187 ? -21.888 11.108 19.702 1.00 75.50 187 GLU A N 1
ATOM 1377 C CA . GLU A 1 187 ? -21.301 11.155 18.368 1.00 75.50 187 GLU A CA 1
ATOM 1378 C C . GLU A 1 187 ? -21.168 12.626 17.997 1.00 75.50 187 GLU A C 1
ATOM 1380 O O . GLU A 1 187 ? -22.158 13.362 18.000 1.00 75.50 187 GLU A O 1
ATOM 1385 N N . VAL A 1 188 ? -19.948 13.063 17.709 1.00 74.19 188 VAL A N 1
ATOM 1386 C CA . VAL A 1 188 ? -19.633 14.451 17.380 1.00 74.19 188 VAL A CA 1
ATOM 1387 C C . VAL A 1 188 ? -18.853 14.551 16.090 1.00 74.19 188 VAL A C 1
ATOM 1389 O O . VAL A 1 188 ? -18.180 13.614 15.672 1.00 74.19 188 VAL A O 1
ATOM 1392 N N . VAL A 1 189 ? -18.932 15.717 15.472 1.00 72.75 189 VAL A N 1
ATOM 1393 C CA . VAL A 1 189 ? -18.171 16.085 14.290 1.00 72.75 189 VAL A CA 1
ATOM 1394 C C . VAL A 1 189 ? -17.458 17.405 14.555 1.00 72.75 189 VAL A C 1
ATOM 1396 O O . VAL A 1 189 ? -18.051 18.307 15.142 1.00 72.75 189 VAL A O 1
ATOM 1399 N N . TRP A 1 190 ? -16.202 17.530 14.128 1.00 73.56 190 TRP A N 1
ATOM 1400 C CA . TRP A 1 190 ? -15.511 18.822 14.134 1.00 73.56 190 TRP A CA 1
ATOM 1401 C C . TRP A 1 190 ? -16.043 19.716 13.015 1.00 73.56 190 TRP A C 1
ATOM 1403 O O . TRP A 1 190 ? -16.104 19.313 11.851 1.00 73.56 190 TRP A O 1
ATOM 1413 N N . GLU A 1 191 ? -16.425 20.934 13.367 1.00 66.25 191 GLU A N 1
ATOM 1414 C CA . GLU A 1 191 ? -16.783 21.984 12.423 1.00 66.25 191 GLU A CA 1
ATOM 1415 C C . GLU A 1 191 ? -15.580 22.915 12.280 1.00 66.25 191 GLU A C 1
ATOM 1417 O O . GLU A 1 191 ? -14.950 23.246 13.272 1.00 66.25 191 GLU A O 1
ATOM 1422 N N . GLY A 1 192 ? -15.211 23.258 11.044 1.00 56.56 192 GLY A N 1
ATOM 1423 C CA . GLY A 1 192 ? -14.053 24.117 10.762 1.00 56.56 192 GLY A CA 1
ATOM 1424 C C . GLY A 1 192 ? -14.039 25.417 11.564 1.00 56.56 192 GLY A C 1
ATOM 1425 O O . GLY A 1 192 ? -15.094 26.098 11.645 1.00 56.56 192 GLY A O 1
#